Protein 1VI0 (pdb70)

Structure (mmCIF, N/CA/C/O backbone):
data_1VI0
#
_entry.id   1VI0
#
_cell.length_a   56.404
_cell.length_b   67.436
_cell.length_c   98.854
_cell.angle_alpha   90.00
_cell.angle_beta   90.00
_cell.angle_gamma   90.00
#
_symmetry.space_group_name_H-M   'P 21 21 21'
#
loop_
_entity.id
_entity.type
_entity.pdbx_description
1 polymer 'transcriptional regulator'
2 non-polymer DODECYL-COA
3 water water
#
loop_
_atom_site.group_PDB
_atom_site.id
_atom_site.type_symbol
_atom_site.label_atom_id
_atom_site.label_alt_id
_atom_site.label_comp_id
_atom_site.label_asym_id
_atom_site.label_entity_id
_atom_site.label_seq_id
_atom_site.pdbx_PDB_ins_code
_atom_site.Cartn_x
_atom_site.Cartn_y
_atom_site.Cartn_z
_atom_site.occupancy
_atom_site.B_iso_or_equiv
_atom_site.auth_seq_id
_atom_site.auth_comp_id
_atom_site.auth_asym_id
_atom_site.auth_atom_id
_atom_site.pdbx_PDB_model_num
ATOM 1 N N . PRO A 1 8 ? 14.530 15.771 6.416 1.00 49.84 6 PRO A N 1
ATOM 2 C CA . PRO A 1 8 ? 15.941 15.340 6.489 1.00 49.77 6 PRO A CA 1
ATOM 3 C C . PRO A 1 8 ? 16.458 15.480 7.905 1.00 47.29 6 PRO A C 1
ATOM 4 O O . PRO A 1 8 ? 15.884 16.288 8.638 1.00 49.53 6 PRO A O 1
ATOM 8 N N . LYS A 1 9 ? 17.444 14.687 8.314 1.00 45.68 7 LYS A N 1
ATOM 9 C CA . LYS A 1 9 ? 17.887 14.732 9.729 1.00 41.33 7 LYS A CA 1
ATOM 10 C C . LYS A 1 9 ? 18.269 16.126 10.139 1.00 37.85 7 LYS A C 1
ATOM 11 O O . LYS A 1 9 ? 17.695 16.697 11.086 1.00 36.41 7 LYS A O 1
ATOM 17 N N . TYR A 1 10 ? 19.112 16.809 9.383 1.00 35.09 8 TYR A N 1
ATOM 18 C CA . TYR A 1 10 ? 19.463 18.202 9.710 1.00 34.82 8 TYR A CA 1
ATOM 19 C C . TYR A 1 10 ? 18.221 19.082 9.671 1.00 34.36 8 TYR A C 1
ATOM 20 O O . TYR A 1 10 ? 17.847 19.609 10.738 1.00 33.49 8 TYR A O 1
ATOM 37 N N . GLN A 1 12 ? 15.022 18.228 9.778 1.00 28.89 10 GLN A N 1
ATOM 38 C CA . GLN A 1 12 ? 14.010 17.806 10.726 1.00 29.82 10 GLN A CA 1
ATOM 39 C C . GLN A 1 12 ? 14.261 18.472 12.097 1.00 29.32 10 GLN A C 1
ATOM 40 O O . GLN A 1 12 ? 13.344 18.769 12.854 1.00 28.53 10 GLN A O 1
ATOM 46 N N . ILE A 1 13 ? 15.570 18.498 12.429 1.00 27.06 11 ILE A N 1
ATOM 47 C CA . ILE A 1 13 ? 15.943 19.128 13.702 1.00 26.04 11 ILE A CA 1
ATOM 48 C C . ILE A 1 13 ? 15.722 20.638 13.646 1.00 24.54 11 ILE A C 1
ATOM 49 O O . ILE A 1 13 ? 15.168 21.208 14.590 1.00 24.92 11 ILE A O 1
ATOM 54 N N . ILE A 1 14 ? 16.164 21.253 12.551 1.00 25.29 12 ILE A N 1
ATOM 55 C CA . ILE A 1 14 ? 15.925 22.718 12.452 1.00 27.40 12 ILE A CA 1
ATOM 56 C C . ILE A 1 14 ? 14.440 23.044 12.571 1.00 26.02 12 ILE A C 1
ATOM 57 O O . ILE A 1 14 ? 14.011 23.950 13.269 1.00 25.36 12 ILE A O 1
ATOM 62 N N . ASP A 1 15 ? 13.570 22.239 11.951 1.00 29.65 13 ASP A N 1
ATOM 63 C CA . ASP A 1 15 ? 12.129 22.480 11.987 1.00 29.54 13 ASP A CA 1
ATOM 64 C C . ASP A 1 15 ? 11.545 22.253 13.344 1.00 30.13 13 ASP A C 1
ATOM 65 O O . ASP A 1 15 ? 10.682 22.996 13.854 1.00 30.20 13 ASP A O 1
ATOM 70 N N . ALA A 1 16 ? 12.054 21.220 14.059 1.00 26.49 14 ALA A N 1
ATOM 71 C CA . ALA A 1 16 ? 11.577 20.989 15.416 1.00 26.44 14 ALA A CA 1
ATOM 72 C C . ALA A 1 16 ? 12.061 22.111 16.318 1.00 21.02 14 ALA A C 1
ATOM 73 O O . ALA A 1 16 ? 11.337 22.584 17.187 1.00 23.77 14 ALA A O 1
ATOM 75 N N . ALA A 1 17 ? 13.287 22.589 16.079 1.00 23.94 15 ALA A N 1
ATOM 76 C CA . ALA A 1 17 ? 13.830 23.705 16.859 1.00 22.71 15 ALA A CA 1
ATOM 77 C C . ALA A 1 17 ? 12.935 24.942 16.727 1.00 23.00 15 ALA A C 1
ATOM 78 O O . ALA A 1 17 ? 12.634 25.569 17.735 1.00 22.40 15 ALA A O 1
ATOM 80 N N . VAL A 1 18 ? 12.478 25.223 15.499 1.00 24.24 16 VAL A N 1
ATOM 81 C CA . VAL A 1 18 ? 11.592 26.404 15.356 1.00 22.46 16 VAL A CA 1
ATOM 82 C C . VAL A 1 18 ? 10.398 26.307 16.263 1.00 22.49 16 VAL A C 1
ATOM 83 O O . VAL A 1 18 ? 9.994 27.236 16.935 1.00 24.72 16 VAL A O 1
ATOM 87 N N . GLU A 1 19 ? 9.756 25.136 16.251 1.00 24.90 17 GLU A N 1
ATOM 88 C CA . GLU A 1 19 ? 8.583 24.881 17.048 1.00 24.56 17 GLU A CA 1
ATOM 89 C C . GLU A 1 19 ? 8.806 25.005 18.532 1.00 24.83 17 GLU A C 1
ATOM 90 O O . GLU A 1 19 ? 8.101 25.722 19.244 1.00 27.42 17 GLU A O 1
ATOM 96 N N . VAL A 1 20 ? 9.836 24.298 19.034 1.00 24.98 18 VAL A N 1
ATOM 97 C CA . VAL A 1 20 ? 10.123 24.308 20.457 1.00 23.49 18 VAL A CA 1
ATOM 98 C C . VAL A 1 20 ? 10.514 25.683 20.949 1.00 22.67 18 VAL A C 1
ATOM 99 O O . VAL A 1 20 ? 9.998 26.156 21.963 1.00 25.46 18 VAL A O 1
ATOM 103 N N . ILE A 1 21 ? 11.386 26.353 20.200 1.00 25.50 19 ILE A N 1
ATOM 104 C CA . ILE A 1 21 ? 11.848 27.710 20.571 1.00 24.23 19 ILE A CA 1
ATOM 105 C C . ILE A 1 21 ? 10.679 28.693 20.527 1.00 22.88 19 ILE A C 1
ATOM 106 O O . ILE A 1 21 ? 10.516 29.540 21.425 1.00 23.71 19 ILE A O 1
ATOM 111 N N . ALA A 1 22 ? 9.751 28.537 19.587 1.00 24.34 20 ALA A N 1
ATOM 112 C CA . ALA A 1 22 ? 8.610 29.433 19.486 1.00 25.01 20 ALA A CA 1
ATOM 113 C C . ALA A 1 22 ? 7.675 29.203 20.688 1.00 25.32 20 ALA A C 1
ATOM 114 O O . ALA A 1 22 ? 7.272 30.142 21.344 1.00 28.17 20 ALA A O 1
ATOM 116 N N . GLU A 1 23 ? 7.403 27.934 20.950 1.00 27.29 21 GLU A N 1
ATOM 117 C CA . GLU A 1 23 ? 6.516 27.502 21.994 1.00 31.19 21 GLU A CA 1
ATOM 118 C C . GLU A 1 23 ? 7.063 27.692 23.386 1.00 31.16 21 GLU A C 1
ATOM 119 O O . GLU A 1 23 ? 6.311 28.138 24.267 1.00 32.74 21 GLU A O 1
ATOM 125 N N . ASN A 1 24 ? 8.359 27.481 23.601 1.00 30.76 22 ASN A N 1
ATOM 126 C CA . ASN A 1 24 ? 8.910 27.598 24.950 1.00 30.39 22 ASN A CA 1
ATOM 127 C C . ASN A 1 24 ? 9.776 28.786 25.249 1.00 29.20 22 ASN A C 1
ATOM 128 O O . ASN A 1 24 ? 9.974 29.090 26.456 1.00 29.93 22 ASN A O 1
ATOM 133 N N . GLY A 1 25 ? 10.269 29.530 24.279 1.00 27.86 23 GLY A N 1
ATOM 134 C CA . GLY A 1 25 ? 11.224 30.630 24.500 1.00 25.99 23 GLY A CA 1
ATOM 135 C C . GLY A 1 25 ? 12.627 29.954 24.370 1.00 27.01 23 GLY A C 1
ATOM 136 O O . GLY A 1 25 ? 12.746 28.786 24.752 1.00 27.12 23 G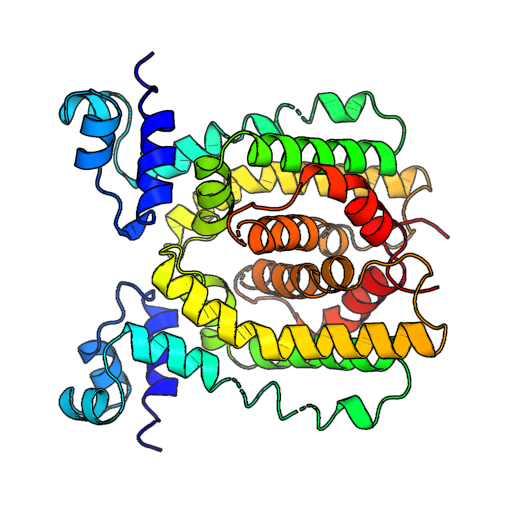LY A O 1
ATOM 137 N N . TYR A 1 26 ? 13.577 30.617 23.752 1.00 25.48 24 TYR A N 1
ATOM 138 C CA . TYR A 1 26 ? 14.887 30.084 23.501 1.00 26.89 24 TYR A CA 1
ATOM 139 C C . TYR A 1 26 ? 15.567 29.584 24.780 1.00 30.35 24 TYR A C 1
ATOM 140 O O . TYR A 1 26 ? 16.194 28.544 24.766 1.00 33.28 24 TYR A O 1
ATOM 149 N N . HIS A 1 27 ? 15.454 30.344 25.865 1.00 32.11 25 HIS A N 1
ATOM 150 C CA . HIS A 1 27 ? 16.138 29.935 27.111 1.00 32.97 25 HIS A CA 1
ATOM 151 C C . HIS A 1 27 ? 15.628 28.643 27.663 1.00 34.37 25 HIS A C 1
ATOM 152 O O . HIS A 1 27 ? 16.391 27.896 28.327 1.00 36.57 25 HIS A O 1
ATOM 159 N N . GLN A 1 28 ? 14.391 28.272 27.384 1.00 34.90 26 GLN A N 1
ATOM 160 C CA . GLN A 1 28 ? 13.800 27.020 27.843 1.00 35.62 26 GLN A CA 1
ATOM 161 C C . GLN A 1 28 ? 13.764 25.942 26.784 1.00 34.21 26 GLN A C 1
ATOM 162 O O . GLN A 1 28 ? 13.081 24.926 26.942 1.00 36.83 26 GLN A O 1
ATOM 165 N N . SER A 1 29 ? 14.459 26.097 25.678 1.00 34.37 27 SER A N 1
ATOM 166 C CA . SER A 1 29 ? 14.555 25.178 24.589 1.00 31.23 27 SER A CA 1
ATOM 167 C C . SER A 1 29 ? 15.841 24.352 24.583 1.00 35.12 27 SER A C 1
ATOM 168 O O . SER A 1 29 ? 16.677 24.424 23.662 1.00 34.83 27 SER A O 1
ATOM 171 N N . GLN A 1 30 ? 15.984 23.429 25.537 1.00 33.96 28 GLN A N 1
ATOM 172 C CA . GLN A 1 30 ? 17.171 22.600 25.580 1.00 35.65 28 GLN A CA 1
ATOM 173 C C . GLN A 1 30 ? 17.173 21.503 24.530 1.00 32.65 28 GLN A C 1
ATOM 174 O O . GLN A 1 30 ? 16.152 21.029 24.056 1.00 36.07 28 GLN A O 1
ATOM 180 N N . VAL A 1 31 ? 18.377 21.038 24.195 1.00 33.24 29 VAL A N 1
ATOM 181 C CA . VAL A 1 31 ? 18.584 19.970 23.238 1.00 33.08 29 VAL A CA 1
ATOM 182 C C . VAL A 1 31 ? 17.672 18.789 23.452 1.00 33.59 29 VAL A C 1
ATOM 183 O O . VAL A 1 31 ? 16.990 18.310 22.516 1.00 34.18 29 VAL A O 1
ATOM 187 N N . SER A 1 32 ? 17.499 18.312 24.685 1.00 33.71 30 SER A N 1
ATOM 188 C CA . SER A 1 32 ? 16.619 17.191 24.958 1.00 35.59 30 SER A CA 1
ATOM 189 C C . SER A 1 32 ? 15.194 17.452 24.482 1.00 35.07 30 SER A C 1
ATOM 190 O O . SER A 1 32 ? 14.578 16.558 23.917 1.00 35.43 30 SER A O 1
ATOM 193 N N . LYS A 1 33 ? 14.672 18.659 24.704 1.00 37.95 31 LYS A N 1
ATOM 194 C CA . LYS A 1 33 ? 13.302 18.993 24.294 1.00 38.62 31 LYS A CA 1
ATOM 195 C C . LYS A 1 33 ? 13.176 18.994 22.775 1.00 37.39 31 LYS A C 1
ATOM 196 O O . LYS A 1 33 ? 12.191 18.510 22.211 1.00 38.53 31 LYS A O 1
ATOM 202 N N . ILE A 1 34 ? 14.205 19.509 22.094 1.00 35.43 32 ILE A N 1
ATOM 203 C CA . ILE A 1 34 ? 14.226 19.549 20.626 1.00 32.39 32 ILE A CA 1
ATOM 204 C C . ILE A 1 34 ? 14.300 18.141 20.062 1.00 31.75 32 ILE A C 1
ATOM 205 O O . ILE A 1 34 ? 13.579 17.778 19.123 1.00 30.54 32 ILE A O 1
ATOM 210 N N . ALA A 1 35 ? 15.190 17.323 20.656 1.00 30.25 33 ALA A N 1
ATOM 211 C CA . ALA A 1 35 ? 15.315 15.923 20.272 1.00 31.74 33 ALA A CA 1
ATOM 212 C C . ALA A 1 35 ? 13.970 15.191 20.369 1.00 33.21 33 ALA A C 1
ATOM 213 O O . ALA A 1 35 ? 13.532 14.578 19.400 1.00 33.76 33 ALA A O 1
ATOM 215 N N . LYS A 1 36 ? 13.292 15.356 21.491 1.00 35.34 34 LYS A N 1
ATOM 216 C CA . LYS A 1 36 ? 11.966 14.764 21.697 1.00 37.81 34 LYS A CA 1
ATOM 217 C C . LYS A 1 36 ? 11.013 15.243 20.622 1.00 38.97 34 LYS A C 1
ATOM 218 O O . LYS A 1 36 ? 10.453 14.443 19.862 1.00 41.14 34 LYS A O 1
ATOM 220 N N . GLN A 1 37 ? 10.937 16.574 20.447 1.00 36.43 35 GLN A N 1
ATOM 221 C CA . GLN A 1 37 ? 10.115 17.133 19.386 1.00 36.38 35 GLN A CA 1
ATOM 222 C C . GLN A 1 37 ? 10.466 16.576 18.030 1.00 34.37 35 GLN A C 1
ATOM 223 O O . GLN A 1 37 ? 9.547 16.283 17.226 1.00 36.26 35 GLN A O 1
ATOM 229 N N . ALA A 1 38 ? 11.740 16.386 17.658 1.00 34.22 36 ALA A N 1
ATOM 230 C CA . ALA A 1 38 ? 12.052 15.870 16.347 1.00 33.12 36 ALA A CA 1
ATOM 231 C C . ALA A 1 38 ? 11.968 14.334 16.282 1.00 36.06 36 ALA A C 1
ATOM 232 O O . ALA A 1 38 ? 12.183 13.783 15.201 1.00 36.48 36 ALA A O 1
ATOM 234 N N . GLY A 1 39 ? 11.845 13.664 17.403 1.00 37.76 37 GLY A N 1
ATOM 235 C CA . GLY A 1 39 ? 11.724 12.207 17.425 1.00 40.72 37 GLY A CA 1
ATOM 236 C C . GLY A 1 39 ? 13.036 11.472 17.300 1.00 41.09 37 GLY A C 1
ATOM 237 O O . GLY A 1 39 ? 13.050 10.286 16.911 1.00 43.90 37 GLY A O 1
ATOM 238 N N . VAL A 1 40 ? 14.144 12.130 17.556 1.00 41.47 38 VAL A N 1
ATOM 239 C CA . VAL A 1 40 ? 15.492 11.568 17.461 1.00 39.42 38 VAL A CA 1
ATOM 240 C C . VAL A 1 40 ? 16.122 11.536 18.847 1.00 38.01 38 VAL A C 1
ATOM 241 O O . VAL A 1 40 ? 15.500 11.965 19.837 1.00 40.06 38 VAL A O 1
ATOM 245 N N . ALA A 1 41 ? 17.291 10.922 18.995 1.00 36.45 39 ALA A N 1
ATOM 246 C CA . ALA A 1 41 ? 17.930 10.880 20.324 1.00 35.15 39 ALA A CA 1
ATOM 247 C C . ALA A 1 41 ? 18.844 12.076 20.525 1.00 34.07 39 ALA A C 1
ATOM 248 O O . ALA A 1 41 ? 19.345 12.648 19.543 1.00 34.62 39 ALA A O 1
ATOM 250 N N . ASP A 1 42 ? 19.135 12.472 21.759 1.00 34.59 40 ASP A N 1
ATOM 251 C CA . ASP A 1 42 ? 19.997 13.624 22.002 1.00 35.51 40 ASP A CA 1
ATOM 252 C C . ASP A 1 42 ? 21.274 13.608 21.173 1.00 35.42 40 ASP A C 1
ATOM 253 O O . ASP A 1 42 ? 21.696 14.643 20.613 1.00 34.42 40 ASP A O 1
ATOM 258 N N . GLY A 1 43 ? 21.933 12.446 21.146 1.00 33.99 41 GLY A N 1
ATOM 259 C CA . GLY A 1 43 ? 23.165 12.249 20.422 1.00 33.15 41 GLY A CA 1
ATOM 260 C C . GLY A 1 43 ? 23.058 12.545 18.952 1.00 32.16 41 GLY A C 1
ATOM 261 O O . GLY A 1 43 ? 24.074 12.874 18.312 1.00 31.83 41 GLY A O 1
ATOM 262 N N . THR A 1 44 ? 21.878 12.401 18.342 1.00 31.99 42 THR A N 1
ATOM 263 C CA . THR A 1 44 ? 21.752 12.737 16.919 1.00 30.88 42 THR A CA 1
ATOM 264 C C . THR A 1 44 ? 21.712 14.257 16.707 1.00 27.86 42 THR A C 1
ATOM 265 O O . THR A 1 44 ? 22.201 14.707 15.659 1.00 31.19 42 THR A O 1
ATOM 269 N N . ILE A 1 45 ? 21.307 15.015 17.695 1.00 29.43 43 ILE A N 1
ATOM 270 C CA . ILE A 1 45 ? 21.335 16.487 17.584 1.00 28.43 43 ILE A CA 1
ATOM 271 C C . ILE A 1 45 ? 22.780 16.955 17.506 1.00 27.57 43 ILE A C 1
ATOM 272 O O . ILE A 1 45 ? 23.220 17.692 16.631 1.00 28.53 43 ILE A O 1
ATOM 277 N N . TYR A 1 46 ? 23.604 16.430 18.433 1.00 27.72 44 TYR A N 1
ATOM 278 C CA . TYR A 1 46 ? 25.006 16.748 18.508 1.00 27.53 44 TYR A CA 1
ATOM 279 C C . TYR A 1 46 ? 25.813 16.275 17.331 1.00 25.16 44 TYR A C 1
ATOM 280 O O . TYR A 1 46 ? 26.813 16.853 16.912 1.00 27.37 44 TYR A O 1
ATOM 289 N N . LEU A 1 47 ? 25.337 15.220 16.654 1.00 26.87 45 LEU A N 1
ATOM 290 C CA . LEU A 1 47 ? 26.018 14.796 15.421 1.00 30.15 45 LEU A CA 1
ATOM 291 C C . LEU A 1 47 ? 25.985 15.935 14.414 1.00 30.34 45 LEU A C 1
ATOM 292 O O . LEU A 1 47 ? 26.905 16.102 13.629 1.00 29.59 45 LEU A O 1
ATOM 297 N N . TYR A 1 48 ? 24.987 16.832 14.489 1.00 30.11 46 TYR A N 1
ATOM 298 C CA . TYR A 1 48 ? 24.925 17.931 13.519 1.00 30.16 46 TYR A CA 1
ATOM 299 C C . TYR A 1 48 ? 25.215 19.290 14.089 1.00 28.60 46 TYR A C 1
ATOM 300 O O . TYR A 1 48 ? 25.570 20.209 13.288 1.00 28.32 46 TYR A O 1
ATOM 309 N N . PHE A 1 49 ? 25.006 19.523 15.376 1.00 27.18 47 PHE A N 1
ATOM 310 C CA . PHE A 1 49 ? 25.177 20.816 16.007 1.00 25.27 47 PHE A CA 1
ATOM 311 C C . PHE A 1 49 ? 26.076 20.782 17.255 1.00 26.05 47 PHE A C 1
ATOM 312 O O . PHE A 1 49 ? 26.016 19.806 18.012 1.00 27.13 47 PHE A O 1
ATOM 320 N N . LYS A 1 50 ? 26.704 21.898 17.560 1.00 26.18 48 LYS A N 1
ATOM 321 C CA . LYS A 1 50 ? 27.571 22.044 18.712 1.00 26.15 48 LYS A CA 1
ATOM 322 C C . LYS A 1 50 ? 26.861 22.128 20.043 1.00 27.05 48 LYS A C 1
ATOM 323 O O . LYS A 1 50 ? 27.424 21.711 21.091 1.00 27.57 48 LYS A O 1
ATOM 329 N N . ASN A 1 51 ? 25.752 22.852 20.083 1.00 26.46 49 ASN A N 1
ATOM 330 C CA . ASN A 1 51 ? 24.955 23.126 21.251 1.00 25.67 49 ASN A CA 1
ATOM 331 C C . ASN A 1 51 ? 23.673 23.913 20.805 1.00 25.11 49 ASN A C 1
ATOM 332 O O . ASN A 1 51 ? 23.520 24.104 19.588 1.00 25.94 49 ASN A O 1
ATOM 337 N N . LYS A 1 52 ? 22.887 24.283 21.774 1.00 27.23 50 LYS A N 1
ATOM 338 C CA . LYS A 1 52 ? 21.616 25.025 21.564 1.00 28.19 50 LYS A CA 1
ATOM 339 C C . LYS A 1 52 ? 21.866 26.282 20.752 1.00 25.33 50 LYS A C 1
ATOM 340 O O . LYS A 1 52 ? 21.202 26.602 19.738 1.00 26.87 50 LYS A O 1
ATOM 346 N N . GLU A 1 53 ? 22.832 27.075 21.184 1.00 26.02 51 GLU A N 1
ATOM 347 C CA . GLU A 1 53 ? 23.223 28.268 20.438 1.00 27.47 51 GLU A CA 1
ATOM 348 C C . GLU A 1 53 ? 23.494 27.958 18.984 1.00 25.64 51 GLU A C 1
ATOM 349 O O . GLU A 1 53 ? 22.990 28.683 18.095 1.00 26.12 51 GLU A O 1
ATOM 355 N N . ASP A 1 54 ? 24.243 26.915 18.635 1.00 24.01 52 ASP A N 1
ATOM 356 C CA . ASP A 1 54 ? 24.518 26.511 17.275 1.00 24.63 52 ASP A CA 1
ATOM 357 C C . ASP A 1 54 ? 23.244 26.187 16.472 1.00 24.89 52 ASP A C 1
ATOM 358 O O . ASP A 1 54 ? 23.141 26.567 15.300 1.00 23.53 52 ASP A O 1
ATOM 363 N N . ILE A 1 55 ? 22.266 25.579 17.104 1.00 23.34 53 ILE A N 1
ATOM 364 C CA . ILE A 1 55 ? 20.970 25.303 16.488 1.00 22.94 53 ILE A CA 1
ATOM 365 C C . ILE A 1 55 ? 20.244 26.637 16.180 1.00 22.99 53 ILE A C 1
ATOM 366 O O . ILE A 1 55 ? 19.840 26.799 15.010 1.00 22.67 53 ILE A O 1
ATOM 371 N N . LEU A 1 56 ? 20.241 27.565 17.077 1.00 23.52 54 LEU A N 1
ATOM 372 C CA . LEU A 1 56 ? 19.564 28.873 16.828 1.00 24.76 54 LEU A CA 1
ATOM 373 C C . LEU A 1 56 ? 20.185 29.596 15.648 1.00 23.40 54 LEU A C 1
ATOM 374 O O . LEU A 1 56 ? 19.560 30.114 14.707 1.00 25.79 54 LEU A O 1
ATOM 379 N N . ILE A 1 57 ? 21.505 29.741 15.730 1.00 24.55 55 ILE A N 1
ATOM 380 C CA . ILE A 1 57 ? 22.264 30.389 14.654 1.00 24.90 55 ILE A CA 1
ATOM 381 C C . ILE A 1 57 ? 22.108 29.681 13.326 1.00 26.43 55 ILE A C 1
ATOM 382 O O . ILE A 1 57 ? 21.834 30.328 12.290 1.00 25.70 55 ILE A O 1
ATOM 387 N N . SER A 1 58 ? 22.147 28.352 13.269 1.00 24.25 56 SER A N 1
ATOM 388 C CA . SER A 1 58 ? 22.026 27.562 12.064 1.00 24.14 56 SER A CA 1
ATOM 389 C C . SER A 1 58 ? 20.600 27.621 11.481 1.00 22.46 56 SER A C 1
ATOM 390 O O . SER A 1 58 ? 20.419 27.700 10.280 1.00 24.90 56 SER A O 1
ATOM 393 N N . LEU A 1 59 ? 19.638 27.688 12.383 1.00 24.75 57 LEU A N 1
ATOM 394 C CA . LEU A 1 59 ? 18.209 27.794 11.903 1.00 24.46 57 LEU A CA 1
ATOM 395 C C . LEU A 1 59 ? 18.077 29.126 11.188 1.00 23.01 57 LEU A C 1
ATOM 396 O O . LEU A 1 59 ? 17.533 29.194 10.064 1.00 26.55 57 LEU A O 1
ATOM 401 N N . PHE A 1 60 ? 18.605 30.199 11.774 1.00 23.24 58 PHE A N 1
ATOM 402 C CA . PHE A 1 60 ? 18.594 31.494 11.130 1.00 23.25 58 PHE A CA 1
ATOM 403 C C . PHE A 1 60 ? 19.375 31.472 9.827 1.00 24.41 58 PHE A C 1
ATOM 404 O O . PHE A 1 60 ? 18.886 31.883 8.783 1.00 23.96 58 PHE A O 1
ATOM 412 N N . LYS A 1 61 ? 20.596 30.920 9.788 1.00 24.46 59 LYS A N 1
ATOM 413 C CA . LYS A 1 61 ? 21.379 30.871 8.563 1.00 25.17 59 LYS A CA 1
ATOM 414 C C . LYS A 1 61 ? 20.736 30.105 7.419 1.00 26.27 59 LYS A C 1
ATOM 415 O O . LYS A 1 61 ? 20.814 30.556 6.277 1.00 30.26 59 LYS A O 1
ATOM 421 N N . GLU A 1 62 ? 20.099 28.994 7.720 1.00 26.54 60 GLU A N 1
ATOM 422 C CA . GLU A 1 62 ? 19.408 28.134 6.788 1.00 29.93 60 GLU A CA 1
ATOM 423 C C . GLU A 1 62 ? 18.168 28.811 6.216 1.00 28.36 60 GLU A C 1
ATOM 424 O O . GLU A 1 62 ? 18.001 28.842 4.988 1.00 32.16 60 GLU A O 1
ATOM 430 N N . LYS A 1 63 ? 17.339 29.356 7.055 1.00 27.20 61 LYS A N 1
ATOM 431 C CA . LYS A 1 63 ? 16.096 30.021 6.633 1.00 27.50 61 LYS A CA 1
ATOM 432 C C . LYS A 1 63 ? 16.427 31.290 5.880 1.00 27.67 61 LYS A C 1
ATOM 433 O O . LYS A 1 63 ? 15.895 31.534 4.771 1.00 25.93 61 LYS A O 1
ATOM 447 N N . GLY A 1 65 ? 19.181 31.934 4.193 1.00 28.72 63 GLY A N 1
ATOM 448 C CA . GLY A 1 65 ? 19.774 31.514 2.931 1.00 29.51 63 GLY A CA 1
ATOM 449 C C . GLY A 1 65 ? 18.732 31.151 1.902 1.00 27.94 63 GLY A C 1
ATOM 450 O O . GLY A 1 65 ? 18.850 31.506 0.713 1.00 32.22 63 GLY A O 1
ATOM 451 N N . GLN A 1 66 ? 17.704 30.387 2.260 1.00 29.25 64 GLN A N 1
ATOM 452 C CA . GLN A 1 66 ? 16.658 30.065 1.291 1.00 31.26 64 GLN A CA 1
ATOM 453 C C . GLN A 1 66 ? 15.997 31.371 0.828 1.00 31.85 64 GLN A C 1
ATOM 454 O O . GLN A 1 66 ? 15.866 31.635 -0.364 1.00 30.75 64 GLN A O 1
ATOM 460 N N . PHE A 1 67 ? 15.653 32.199 1.824 1.00 30.04 65 PHE A N 1
ATOM 461 C CA . PHE A 1 67 ? 15.036 33.501 1.526 1.00 26.24 65 PHE A CA 1
ATOM 462 C C . PHE A 1 67 ? 15.838 34.308 0.569 1.00 25.40 65 PHE A C 1
ATOM 463 O O . PHE A 1 67 ? 15.305 34.855 -0.429 1.00 27.54 65 PHE A O 1
ATOM 471 N N . ILE A 1 68 ? 17.153 34.404 0.742 1.00 29.03 66 ILE A N 1
ATOM 472 C CA . ILE A 1 68 ? 17.996 35.181 -0.157 1.00 29.04 66 ILE A CA 1
ATOM 473 C C . ILE A 1 68 ? 18.115 34.569 -1.533 1.00 32.17 66 ILE A C 1
ATOM 474 O O . ILE A 1 68 ? 18.053 35.313 -2.517 1.00 30.36 66 ILE A O 1
ATOM 479 N N . GLU A 1 69 ? 18.138 33.238 -1.642 1.00 33.74 67 GLU A N 1
ATOM 480 C CA . GLU A 1 69 ? 18.273 32.653 -3.006 1.00 34.35 67 GLU A CA 1
ATOM 481 C C . GLU A 1 69 ? 17.006 32.921 -3.800 1.00 35.23 67 GLU A C 1
ATOM 482 O O . GLU A 1 69 ? 17.110 33.436 -4.946 1.00 35.10 67 GLU A O 1
ATOM 488 N N . ARG A 1 70 ? 15.854 32.785 -3.155 1.00 34.08 68 ARG A N 1
ATOM 489 C CA . ARG A 1 70 ? 14.592 33.137 -3.800 1.00 35.29 68 ARG A CA 1
ATOM 490 C C . ARG A 1 70 ? 14.569 34.624 -4.186 1.00 35.63 68 ARG A C 1
ATOM 491 O O . ARG A 1 70 ? 14.008 34.957 -5.221 1.00 35.27 68 ARG A O 1
ATOM 507 N N . GLU A 1 72 ? 17.054 36.747 -4.889 1.00 38.02 70 GLU A N 1
ATOM 508 C CA . GLU A 1 72 ? 17.894 37.033 -6.060 1.00 39.34 70 GLU A CA 1
ATOM 509 C C . GLU A 1 72 ? 17.200 36.543 -7.318 1.00 39.77 70 GLU A C 1
ATOM 510 O O . GLU A 1 72 ? 17.211 37.192 -8.357 1.00 40.44 70 GLU A O 1
ATOM 516 N N . GLU A 1 73 ? 16.599 35.359 -7.210 1.00 40.56 71 GLU A N 1
ATOM 517 C CA . GLU A 1 73 ? 15.857 34.779 -8.314 1.00 40.09 71 GLU A CA 1
ATOM 518 C C . GLU A 1 73 ? 14.724 35.664 -8.797 1.00 38.49 71 GLU A C 1
ATOM 519 O O . GLU A 1 73 ? 14.628 35.980 -9.989 1.00 38.61 71 GLU A O 1
ATOM 525 N N . ASP A 1 74 ? 13.871 36.146 -7.905 1.00 36.62 72 ASP A N 1
ATOM 526 C CA . ASP A 1 74 ? 12.747 36.969 -8.321 1.00 36.68 72 ASP A CA 1
ATOM 527 C C . ASP A 1 74 ? 13.043 38.391 -8.730 1.00 36.09 72 ASP A C 1
ATOM 528 O O . ASP A 1 74 ? 12.303 38.922 -9.582 1.00 34.61 72 ASP A O 1
ATOM 533 N N . ILE A 1 75 ? 14.001 39.073 -8.111 1.00 34.77 73 ILE A N 1
ATOM 534 C CA . ILE A 1 75 ? 14.216 40.487 -8.381 1.00 36.99 73 ILE A CA 1
ATOM 535 C C . ILE A 1 75 ? 14.941 40.840 -9.643 1.00 37.27 73 ILE A C 1
ATOM 536 O O . ILE A 1 75 ? 14.795 41.993 -10.124 1.00 36.60 73 ILE A O 1
ATOM 541 N N . LYS A 1 76 ? 15.603 39.893 -10.291 1.00 39.25 74 LYS A N 1
ATOM 542 C CA . LYS A 1 76 ? 16.260 40.231 -11.577 1.00 42.64 74 LYS A CA 1
ATOM 543 C C . LYS A 1 76 ? 15.198 40.506 -12.633 1.00 42.85 74 LYS A C 1
ATOM 544 O O . LYS A 1 76 ? 15.360 41.281 -13.573 1.00 44.24 74 LYS A O 1
ATOM 547 N N . GLU A 1 77 ? 13.995 39.952 -12.430 1.00 44.38 75 GLU A N 1
ATOM 548 C CA . GLU A 1 77 ? 12.897 40.205 -13.358 1.00 45.46 75 GLU A CA 1
ATOM 549 C C . GLU A 1 77 ? 12.495 41.675 -13.360 1.00 44.05 75 GLU A C 1
ATOM 550 O O . GLU A 1 77 ? 12.365 42.306 -14.411 1.00 44.73 75 GLU A O 1
ATOM 556 N N . LYS A 1 78 ? 12.407 42.258 -12.182 1.00 42.04 76 LYS A N 1
ATOM 557 C CA . LYS A 1 78 ? 12.003 43.627 -11.940 1.00 39.07 76 LYS A CA 1
ATOM 558 C C . LYS A 1 78 ? 12.915 44.664 -12.532 1.00 37.40 76 LYS A C 1
ATOM 559 O O . LYS A 1 78 ? 14.137 44.505 -12.580 1.00 38.69 76 LYS A O 1
ATOM 565 N N . ALA A 1 79 ? 12.343 45.766 -13.046 1.00 32.83 77 ALA A N 1
ATOM 566 C CA . ALA A 1 79 ? 13.164 46.805 -13.595 1.00 31.85 77 ALA A CA 1
ATOM 567 C C . ALA A 1 79 ? 13.616 47.821 -12.543 1.00 29.87 77 ALA A C 1
ATOM 568 O O . ALA A 1 79 ? 14.807 47.952 -12.250 1.00 31.52 77 ALA A O 1
ATOM 570 N N . THR A 1 80 ? 12.644 48.460 -11.886 1.00 24.54 78 THR A N 1
ATOM 571 C CA . THR A 1 80 ? 12.931 49.592 -11.044 1.00 22.83 78 THR A CA 1
ATOM 572 C C . THR A 1 80 ? 13.217 49.230 -9.593 1.00 19.73 78 THR A C 1
ATOM 573 O O . THR A 1 80 ? 12.883 48.151 -9.117 1.00 20.93 78 THR A O 1
ATOM 577 N N . ALA A 1 81 ? 13.829 50.167 -8.902 1.00 19.59 79 ALA A N 1
ATOM 578 C CA . ALA A 1 81 ? 14.116 49.971 -7.470 1.00 21.91 79 ALA A CA 1
ATOM 579 C C . ALA A 1 81 ? 12.793 49.785 -6.726 1.00 17.93 79 ALA A C 1
ATOM 580 O O . ALA A 1 81 ? 12.705 48.911 -5.868 1.00 18.97 79 ALA A O 1
ATOM 582 N N . LYS A 1 82 ? 11.757 50.572 -7.100 1.00 19.92 80 LYS A N 1
ATOM 583 C CA . LYS A 1 82 ? 10.449 50.424 -6.427 1.00 18.60 80 LYS A CA 1
ATOM 584 C C . LYS A 1 82 ? 9.873 49.043 -6.664 1.00 18.27 80 LYS A C 1
ATOM 585 O O . LYS A 1 82 ? 9.421 48.426 -5.705 1.00 18.87 80 LYS A O 1
ATOM 591 N N . GLU A 1 83 ? 9.947 48.494 -7.882 1.00 17.42 81 GLU A N 1
ATOM 592 C CA . GLU A 1 83 ? 9.490 47.134 -8.167 1.00 19.34 81 GLU A CA 1
ATOM 593 C C . GLU A 1 83 ? 10.236 46.079 -7.391 1.00 18.12 81 GLU A C 1
ATOM 594 O O . GLU A 1 83 ? 9.676 45.126 -6.786 1.00 17.45 81 GLU A O 1
ATOM 600 N N . LYS A 1 84 ? 11.573 46.219 -7.303 1.00 18.44 82 LYS A N 1
ATOM 601 C CA . LYS A 1 84 ? 12.326 45.276 -6.450 1.00 18.64 82 LYS A CA 1
ATOM 602 C C . LYS A 1 84 ? 11.933 45.354 -4.993 1.00 17.38 82 LYS A C 1
ATOM 603 O O . LYS A 1 84 ? 11.783 44.314 -4.349 1.00 19.18 82 LYS A O 1
ATOM 609 N N . LEU A 1 85 ? 11.763 46.551 -4.427 1.00 16.74 83 LEU A N 1
ATOM 610 C CA . LEU A 1 85 ? 11.389 46.673 -3.000 1.00 18.55 83 LEU A CA 1
ATOM 611 C C . LEU A 1 85 ? 10.005 46.127 -2.764 1.00 18.96 83 LEU A C 1
ATOM 612 O O . LEU A 1 85 ? 9.751 45.455 -1.769 1.00 17.83 83 LEU A O 1
ATOM 620 N N . ALA A 1 86 ? 9.124 46.342 -3.784 1.00 18.52 84 ALA A N 1
ATOM 621 C CA . ALA A 1 86 ? 7.791 45.734 -3.637 1.00 18.78 84 ALA A CA 1
ATOM 622 C C . ALA A 1 86 ? 7.854 44.229 -3.455 1.00 19.64 84 ALA A C 1
ATOM 623 O O . ALA A 1 86 ? 7.135 43.666 -2.574 1.00 21.76 84 ALA A O 1
ATOM 625 N N . LEU A 1 87 ? 8.712 43.575 -4.161 1.00 18.73 85 LEU A N 1
ATOM 626 C CA . LEU A 1 87 ? 8.925 42.134 -4.093 1.00 17.75 85 LEU A CA 1
ATOM 627 C C . LEU A 1 87 ? 9.535 41.755 -2.747 1.00 17.98 85 LEU A C 1
ATOM 628 O O . LEU A 1 87 ? 9.019 40.821 -2.084 1.00 21.21 85 LEU A O 1
ATOM 633 N N . VAL A 1 88 ? 10.572 42.484 -2.342 1.00 16.79 86 VAL A N 1
ATOM 634 C CA . VAL A 1 88 ? 11.162 42.223 -1.040 1.00 18.14 86 VAL A CA 1
ATOM 635 C C . VAL A 1 88 ? 10.120 42.322 0.059 1.00 16.84 86 VAL 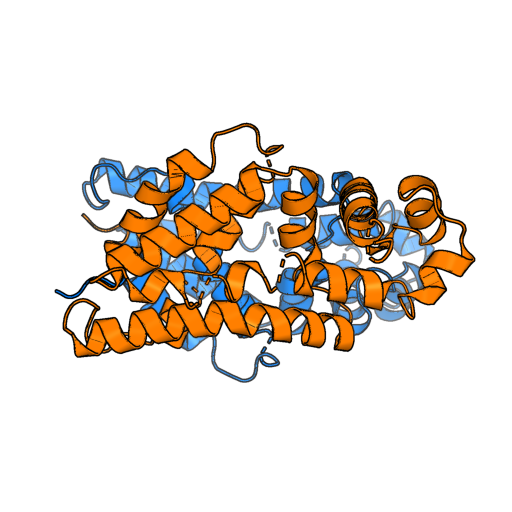A C 1
ATOM 636 O O . VAL A 1 88 ? 10.069 41.387 0.869 1.00 18.19 86 VAL A O 1
ATOM 640 N N . ILE A 1 89 ? 9.345 43.386 0.123 1.00 17.93 87 ILE A N 1
ATOM 641 C CA . ILE A 1 89 ? 8.355 43.528 1.196 1.00 17.80 87 ILE A CA 1
ATOM 642 C C . ILE A 1 89 ? 7.339 42.384 1.190 1.00 18.42 87 ILE A C 1
ATOM 643 O O . ILE A 1 89 ? 7.017 41.765 2.195 1.00 18.55 87 ILE A O 1
ATOM 648 N N . SER A 1 90 ? 6.761 42.170 -0.008 1.00 17.24 88 SER A N 1
ATOM 649 C CA . SER A 1 90 ? 5.715 41.125 -0.069 1.00 20.09 88 SER A CA 1
ATOM 650 C C . SER A 1 90 ? 6.278 39.747 0.218 1.00 19.94 88 SER A C 1
ATOM 651 O O . SER A 1 90 ? 5.641 38.982 0.967 1.00 19.77 88 SER A O 1
ATOM 654 N N . LYS A 1 91 ? 7.523 39.450 -0.201 1.00 17.71 89 LYS A N 1
ATOM 655 C CA . LYS A 1 91 ? 8.113 38.162 0.064 1.00 19.26 89 LYS A CA 1
ATOM 656 C C . LYS A 1 91 ? 8.479 38.008 1.553 1.00 17.33 89 LYS A C 1
ATOM 657 O O . LYS A 1 91 ? 8.221 36.918 2.096 1.00 18.40 89 LYS A O 1
ATOM 663 N N . HIS A 1 92 ? 8.943 39.073 2.144 1.00 16.73 90 HIS A N 1
ATOM 664 C CA . HIS A 1 92 ? 9.281 39.043 3.600 1.00 17.50 90 HIS A CA 1
ATOM 665 C C . HIS A 1 92 ? 8.004 38.751 4.404 1.00 15.85 90 HIS A C 1
ATOM 666 O O . HIS A 1 92 ? 7.914 37.839 5.231 1.00 16.57 90 HIS A O 1
ATOM 673 N N . PHE A 1 93 ? 6.948 39.525 4.144 1.00 18.27 91 PHE A N 1
ATOM 674 C CA . PHE A 1 93 ? 5.668 39.387 4.860 1.00 18.73 91 PHE A CA 1
ATOM 675 C C . PHE A 1 93 ? 5.067 38.000 4.636 1.00 16.57 91 PHE A C 1
ATOM 676 O O . PHE A 1 93 ? 4.689 37.362 5.629 1.00 18.22 91 PHE A O 1
ATOM 684 N N . SER A 1 94 ? 5.097 37.515 3.393 1.00 18.11 92 SER A N 1
ATOM 685 C CA . SER A 1 94 ? 4.541 36.228 3.046 1.00 18.79 92 SER A CA 1
ATOM 686 C C . SER A 1 94 ? 5.209 35.058 3.757 1.00 19.13 92 SER A C 1
ATOM 687 O O . SER A 1 94 ? 4.555 34.104 4.214 1.00 21.52 92 SER A O 1
ATOM 690 N N . LEU A 1 95 ? 6.507 35.020 3.786 1.00 20.11 93 LEU A N 1
ATOM 691 C CA . LEU A 1 95 ? 7.278 33.983 4.489 1.00 21.99 93 LEU A CA 1
ATOM 692 C C . LEU A 1 95 ? 6.846 33.876 5.942 1.00 21.45 93 LEU A C 1
ATOM 693 O O . LEU A 1 95 ? 6.407 32.788 6.374 1.00 21.11 93 LEU A O 1
ATOM 698 N N . LEU A 1 96 ? 6.822 34.999 6.650 1.00 17.61 94 LEU A N 1
ATOM 699 C CA . LEU A 1 96 ? 6.474 35.040 8.049 1.00 19.90 94 LEU A CA 1
ATOM 700 C C . LEU A 1 96 ? 4.997 34.793 8.279 1.00 20.77 94 LEU A C 1
ATOM 701 O O . LEU A 1 96 ? 4.621 34.073 9.221 1.00 23.61 94 LEU A O 1
ATOM 706 N N . ALA A 1 97 ? 4.117 35.296 7.387 1.00 20.55 95 ALA A N 1
ATOM 707 C CA . ALA A 1 97 ? 2.672 35.010 7.565 1.00 22.42 95 ALA A CA 1
ATOM 708 C C . ALA A 1 97 ? 2.397 33.538 7.335 1.00 21.45 95 ALA A C 1
ATOM 709 O O . ALA A 1 97 ? 1.350 32.991 7.781 1.00 23.70 95 ALA A O 1
ATOM 711 N N . GLY A 1 98 ? 3.237 32.862 6.592 1.00 20.83 96 GLY A N 1
ATOM 712 C CA . GLY A 1 98 ? 3.183 31.490 6.219 1.00 24.36 96 GLY A CA 1
ATOM 713 C C . GLY A 1 98 ? 3.674 30.532 7.294 1.00 27.10 96 GLY A C 1
ATOM 714 O O . GLY A 1 98 ? 3.519 29.305 7.139 1.00 28.43 96 GLY A O 1
ATOM 715 N N . ASP A 1 99 ? 4.248 31.082 8.360 1.00 24.52 97 ASP A N 1
ATOM 716 C CA . ASP A 1 99 ? 4.802 30.208 9.428 1.00 25.39 97 ASP A CA 1
ATOM 717 C C . ASP A 1 99 ? 4.794 30.933 10.738 1.00 24.47 97 ASP A C 1
ATOM 718 O O . ASP A 1 99 ? 5.710 31.680 11.097 1.00 24.47 97 ASP A O 1
ATOM 723 N N . HIS A 1 100 ? 3.721 30.753 11.527 1.00 23.47 98 HIS A N 1
ATOM 724 C CA . HIS A 1 100 ? 3.490 31.391 12.810 1.00 24.80 98 HIS A CA 1
ATOM 725 C C . HIS A 1 100 ? 4.714 31.273 13.746 1.00 23.62 98 HIS A C 1
ATOM 726 O O . HIS A 1 100 ? 5.156 32.266 14.318 1.00 23.68 98 HIS A O 1
ATOM 733 N N . ASN A 1 101 ? 5.213 30.033 13.852 1.00 24.09 99 ASN A N 1
ATOM 734 C CA . ASN A 1 101 ? 6.341 29.807 14.809 1.00 20.77 99 ASN A CA 1
ATOM 735 C C . ASN A 1 101 ? 7.601 30.466 14.316 1.00 20.95 99 ASN A C 1
ATOM 736 O O . ASN A 1 101 ? 8.308 31.119 15.098 1.00 21.19 99 ASN A O 1
ATOM 741 N N . LEU A 1 102 ? 7.871 30.385 13.008 1.00 22.44 100 LEU A N 1
ATOM 742 C CA . LEU A 1 102 ? 9.046 31.101 12.531 1.00 22.07 100 LEU A CA 1
ATOM 743 C C . LEU A 1 102 ? 8.950 32.586 12.851 1.00 23.48 100 LEU A C 1
ATOM 744 O O . LEU A 1 102 ? 9.990 33.179 13.187 1.00 20.95 100 LEU A O 1
ATOM 749 N N . ALA A 1 103 ? 7.799 33.239 12.665 1.00 22.14 101 ALA A N 1
ATOM 750 C CA . ALA A 1 103 ? 7.652 34.654 12.985 1.00 19.23 101 ALA A CA 1
ATOM 751 C C . ALA A 1 103 ? 7.925 34.965 14.443 1.00 20.40 101 ALA A C 1
ATOM 752 O O . ALA A 1 103 ? 8.518 36.000 14.764 1.00 20.30 101 ALA A O 1
ATOM 754 N N . ILE A 1 104 ? 7.553 34.077 15.368 1.00 20.24 102 ILE A N 1
ATOM 755 C CA . ILE A 1 104 ? 7.816 34.275 16.805 1.00 18.80 102 ILE A CA 1
ATOM 756 C C . ILE A 1 104 ? 9.346 34.160 17.003 1.00 18.46 102 ILE A C 1
ATOM 757 O O . ILE A 1 104 ? 9.966 34.977 17.670 1.00 19.00 102 ILE A O 1
ATOM 762 N N . VAL A 1 105 ? 9.929 33.222 16.273 1.00 18.84 103 VAL A N 1
ATOM 763 C CA . VAL A 1 105 ? 11.397 33.044 16.348 1.00 18.39 103 VAL A CA 1
ATOM 764 C C . VAL A 1 105 ? 12.116 34.281 15.842 1.00 18.78 103 VAL A C 1
ATOM 765 O O . VAL A 1 105 ? 12.918 34.870 16.581 1.00 19.65 103 VAL A O 1
ATOM 769 N N . THR A 1 106 ? 11.759 34.818 14.658 1.00 17.88 104 THR A N 1
ATOM 770 C CA . THR A 1 106 ? 12.417 35.944 14.060 1.00 18.03 104 THR A CA 1
ATOM 771 C C . THR A 1 106 ? 12.179 37.238 14.814 1.00 19.21 104 THR A C 1
ATOM 772 O O . THR A 1 106 ? 13.116 38.027 14.932 1.00 19.85 104 THR A O 1
ATOM 776 N N . GLN A 1 107 ? 10.959 37.494 15.328 1.00 18.70 105 GLN A N 1
ATOM 777 C CA . GLN A 1 107 ? 10.645 38.733 15.970 1.00 22.37 105 GLN A CA 1
ATOM 778 C C . GLN A 1 107 ? 10.946 38.806 17.457 1.00 20.81 105 GLN A C 1
ATOM 779 O O . GLN A 1 107 ? 11.119 39.912 18.008 1.00 23.26 105 GLN A O 1
ATOM 785 N N . LEU A 1 108 ? 11.024 37.626 18.073 1.00 21.62 106 LEU A N 1
ATOM 786 C CA . LEU A 1 108 ? 11.265 37.554 19.495 1.00 23.77 106 LEU A CA 1
ATOM 787 C C . LEU A 1 108 ? 12.478 36.715 19.857 1.00 25.55 106 LEU A C 1
ATOM 788 O O . LEU A 1 108 ? 13.438 37.286 20.426 1.00 29.83 106 LEU A O 1
ATOM 793 N N . GLU A 1 109 ? 12.485 35.435 19.514 1.00 24.47 107 GLU A N 1
ATOM 794 C CA . GLU A 1 109 ? 13.545 34.534 19.990 1.00 26.16 107 GLU A CA 1
ATOM 795 C C . GLU A 1 109 ? 14.930 34.739 19.478 1.00 25.79 107 GLU A C 1
ATOM 796 O O . GLU A 1 109 ? 15.921 34.437 20.172 1.00 26.92 107 GLU A O 1
ATOM 802 N N . LEU A 1 110 ? 15.158 35.204 18.268 1.00 23.16 108 LEU A N 1
ATOM 803 C CA . LEU A 1 110 ? 16.471 35.481 17.745 1.00 27.90 108 LEU A CA 1
ATOM 804 C C . LEU A 1 110 ? 17.037 36.779 18.280 1.00 28.22 108 LEU A C 1
ATOM 805 O O . LEU A 1 110 ? 18.229 37.062 18.024 1.00 32.63 108 LEU A O 1
ATOM 810 N N . ARG A 1 111 ? 16.309 37.587 19.023 1.00 29.01 109 ARG A N 1
ATOM 811 C CA . ARG A 1 111 ? 16.716 38.897 19.492 1.00 30.98 109 ARG A CA 1
ATOM 812 C C . ARG A 1 111 ? 17.465 38.818 20.834 1.00 31.34 109 ARG A C 1
ATOM 813 O O . ARG A 1 111 ? 17.039 39.440 21.819 1.00 32.81 109 ARG A O 1
ATOM 821 N N . GLN A 1 112 ? 18.461 37.954 20.852 1.00 30.70 110 GLN A N 1
ATOM 822 C CA . GLN A 1 112 ? 19.249 37.702 22.066 1.00 33.23 110 GLN A CA 1
ATOM 823 C C . GLN A 1 112 ? 20.075 38.958 22.344 1.00 35.12 110 GLN A C 1
ATOM 824 O O . GLN A 1 112 ? 20.531 39.596 21.389 1.00 33.06 110 GLN A O 1
ATOM 830 N N . SER A 1 113 ? 20.169 39.345 23.619 1.00 34.91 111 SER A N 1
ATOM 831 C CA . SER A 1 113 ? 20.881 40.552 23.985 1.00 37.21 111 SER A CA 1
ATOM 832 C C . SER A 1 113 ? 22.307 40.245 24.399 1.00 39.74 111 SER A C 1
ATOM 833 O O . SER A 1 113 ? 23.172 41.127 24.436 1.00 40.73 111 SER A O 1
ATOM 836 N N . ASN A 1 114 ? 22.568 38.960 24.690 1.00 39.29 112 ASN A N 1
ATOM 837 C CA . ASN A 1 114 ? 24.017 38.688 24.947 1.00 43.40 112 ASN A CA 1
ATOM 838 C C . ASN A 1 114 ? 24.718 39.187 23.670 1.00 45.07 112 ASN A C 1
ATOM 839 O O . ASN A 1 114 ? 24.184 38.928 22.579 1.00 46.99 112 ASN A O 1
ATOM 844 N N . LEU A 1 115 ? 25.829 39.893 23.779 1.00 45.99 113 LEU A N 1
ATOM 845 C CA . LEU A 1 115 ? 26.464 40.414 22.557 1.00 45.62 113 LEU A CA 1
ATOM 846 C C . LEU A 1 115 ? 27.270 39.437 21.788 1.00 45.15 113 LEU A C 1
ATOM 847 O O . LEU A 1 115 ? 27.207 39.427 20.521 1.00 48.45 113 LEU A O 1
ATOM 852 N N . GLU A 1 116 ? 28.021 38.504 22.382 1.00 45.34 114 GLU A N 1
ATOM 853 C CA . GLU A 1 116 ? 28.756 37.576 21.488 1.00 44.55 114 GLU A CA 1
ATOM 854 C C . GLU A 1 116 ? 27.777 36.903 20.543 1.00 44.08 114 GLU A C 1
ATOM 855 O O . GLU A 1 116 ? 27.940 36.935 19.323 1.00 45.82 114 GLU A O 1
ATOM 861 N N . LEU A 1 117 ? 26.698 36.335 21.091 1.00 41.63 115 LEU A N 1
ATOM 862 C CA . LEU A 1 117 ? 25.717 35.625 20.291 1.00 38.84 115 LEU A CA 1
ATOM 863 C C . LEU A 1 117 ? 24.991 36.525 19.293 1.00 36.74 115 LEU A C 1
ATOM 864 O O . LEU A 1 117 ? 24.811 36.157 18.126 1.00 37.29 115 LEU A O 1
ATOM 869 N N . ARG A 1 118 ? 24.615 37.718 19.729 1.00 36.02 116 ARG A N 1
ATOM 870 C CA . ARG A 1 118 ? 23.872 38.624 18.846 1.00 32.43 116 ARG A CA 1
ATOM 871 C C . ARG A 1 118 ? 24.659 39.041 17.615 1.00 34.04 116 ARG A C 1
ATOM 872 O O . ARG A 1 118 ? 24.090 39.268 16.514 1.00 30.63 116 ARG A O 1
ATOM 880 N N . GLN A 1 119 ? 25.971 39.181 17.772 1.00 34.44 117 GLN A N 1
ATOM 881 C CA . GLN A 1 119 ? 26.827 39.501 16.610 1.00 33.44 117 GLN A CA 1
ATOM 882 C C . GLN A 1 119 ? 26.803 38.379 15.581 1.00 32.12 117 GLN A C 1
ATOM 883 O O . GLN A 1 119 ? 26.848 38.594 14.371 1.00 33.76 117 GLN A O 1
ATOM 889 N N . LYS A 1 120 ? 26.786 37.140 16.088 1.00 31.62 118 LYS A N 1
ATOM 890 C CA . LYS A 1 120 ? 26.778 35.970 15.218 1.00 31.92 118 LYS A CA 1
ATOM 891 C C . LYS A 1 120 ? 25.493 35.956 14.394 1.00 30.47 118 LYS A C 1
ATOM 892 O O . LYS A 1 120 ? 25.534 35.862 13.186 1.00 31.38 118 LYS A O 1
ATOM 898 N N . ILE A 1 121 ? 24.375 36.218 15.090 1.00 31.09 119 ILE A N 1
ATOM 899 C CA . ILE A 1 121 ? 23.078 36.272 14.407 1.00 30.45 119 ILE A CA 1
ATOM 900 C C . ILE A 1 121 ? 23.062 37.375 13.390 1.00 28.78 119 ILE A C 1
ATOM 901 O O . ILE A 1 121 ? 22.769 37.202 12.195 1.00 28.85 119 ILE A O 1
ATOM 906 N N . ASN A 1 122 ? 23.532 38.576 13.803 1.00 28.20 120 ASN A N 1
ATOM 907 C CA . ASN A 1 122 ? 23.494 39.728 12.942 1.00 26.20 120 ASN A CA 1
ATOM 908 C C . ASN A 1 122 ? 24.324 39.632 11.689 1.00 27.93 120 ASN A C 1
ATOM 909 O O . ASN A 1 122 ? 24.000 40.235 10.666 1.00 23.30 120 ASN A O 1
ATOM 914 N N . GLU A 1 123 ? 25.411 38.850 11.714 1.00 27.06 121 GLU A N 1
ATOM 915 C CA . GLU A 1 123 ? 26.234 38.635 10.530 1.00 25.84 121 GLU A CA 1
ATOM 916 C C . GLU A 1 123 ? 25.430 37.923 9.443 1.00 25.02 121 GLU A C 1
ATOM 917 O O . GLU A 1 123 ? 25.580 38.217 8.262 1.00 22.42 121 GLU A O 1
ATOM 923 N N . ILE A 1 124 ? 24.422 37.122 9.817 1.00 23.39 122 ILE A N 1
ATOM 924 C CA . ILE A 1 124 ? 23.552 36.443 8.854 1.00 23.93 122 ILE A CA 1
ATOM 925 C C . ILE A 1 124 ? 22.590 37.443 8.189 1.00 23.40 122 ILE A C 1
ATOM 926 O O . ILE A 1 124 ? 22.182 37.278 7.035 1.00 24.03 122 ILE A O 1
ATOM 931 N N . LEU A 1 125 ? 22.289 38.523 8.870 1.00 20.14 123 LEU A N 1
ATOM 932 C CA . LEU A 1 125 ? 21.400 39.564 8.297 1.00 21.09 123 LEU A CA 1
ATOM 933 C C . LEU A 1 125 ? 22.034 40.307 7.154 1.00 22.66 123 LEU A C 1
ATOM 934 O O . LEU A 1 125 ? 21.408 40.839 6.213 1.00 20.02 123 LEU A O 1
ATOM 939 N N . LYS A 1 126 ? 23.394 40.405 7.222 1.00 21.69 124 LYS A N 1
ATOM 940 C CA . LYS A 1 126 ? 24.154 41.107 6.212 1.00 23.45 124 LYS A CA 1
ATOM 941 C C . LYS A 1 126 ? 23.795 40.764 4.782 1.00 22.28 124 LYS A C 1
ATOM 942 O O . LYS A 1 126 ? 23.717 41.730 4.006 1.00 22.30 124 LYS A O 1
ATOM 948 N N . GLY A 1 127 ? 23.529 39.519 4.442 1.00 24.02 125 GLY A N 1
ATOM 949 C CA . GLY A 1 127 ? 23.163 39.122 3.071 1.00 23.16 125 GLY A CA 1
ATOM 950 C C . GLY A 1 127 ? 21.910 39.864 2.612 1.00 21.37 125 GLY A C 1
ATOM 951 O O . GLY A 1 127 ? 21.813 40.329 1.489 1.00 23.54 125 GLY A O 1
ATOM 952 N N . TYR A 1 128 ? 20.916 39.915 3.492 1.00 18.32 126 TYR A N 1
ATOM 953 C CA . TYR A 1 128 ? 19.671 40.649 3.127 1.00 19.22 126 TYR A CA 1
ATOM 954 C C . TYR A 1 128 ? 19.940 42.130 3.021 1.00 18.21 126 TYR A C 1
ATOM 955 O O . TYR A 1 128 ? 19.423 42.767 2.071 1.00 18.77 126 TYR A O 1
ATOM 964 N N . LEU A 1 129 ? 20.590 42.745 3.983 1.00 16.17 127 LEU A N 1
ATOM 965 C CA . LEU A 1 129 ? 20.888 44.177 3.909 1.00 18.22 127 LEU A CA 1
ATOM 966 C C . LEU A 1 129 ? 21.640 44.504 2.625 1.00 17.50 127 LEU A C 1
ATOM 967 O O . LEU A 1 129 ? 21.468 45.565 2.034 1.00 18.87 127 LEU A O 1
ATOM 972 N N . ASN A 1 130 ? 22.554 43.604 2.225 1.00 19.05 128 ASN A N 1
ATOM 973 C CA . ASN A 1 130 ? 23.309 43.771 0.982 1.00 18.71 128 ASN A CA 1
ATOM 974 C C . ASN A 1 130 ? 22.325 43.885 -0.220 1.00 15.84 128 ASN A C 1
ATOM 975 O O . ASN A 1 130 ? 22.594 44.671 -1.087 1.00 15.43 128 ASN A O 1
ATOM 980 N N . ILE A 1 131 ? 21.267 43.074 -0.203 1.00 15.64 129 ILE A N 1
ATOM 981 C CA . ILE A 1 131 ? 20.256 43.141 -1.291 1.00 16.65 129 ILE A CA 1
ATOM 982 C C . ILE A 1 131 ? 19.612 44.500 -1.316 1.00 13.69 129 ILE A C 1
ATOM 983 O O . ILE A 1 131 ? 19.528 45.136 -2.423 1.00 15.05 129 ILE A O 1
ATOM 988 N N . LEU A 1 132 ? 19.234 45.077 -0.174 1.00 14.12 130 LEU A N 1
ATOM 989 C CA . LEU A 1 132 ? 18.687 46.411 -0.057 1.00 16.12 130 LEU A CA 1
ATOM 990 C C . LEU A 1 132 ? 19.618 47.490 -0.520 1.00 14.49 130 LEU A C 1
ATOM 991 O O . LEU A 1 132 ? 19.315 48.335 -1.387 1.00 14.88 130 LEU A O 1
ATOM 996 N N . ASP A 1 133 ? 20.965 47.277 -0.225 1.00 12.86 131 ASP A N 1
ATOM 997 C CA . ASP A 1 133 ? 21.934 48.283 -0.643 1.00 16.91 131 ASP A CA 1
ATOM 998 C C . ASP A 1 133 ? 22.079 48.292 -2.186 1.00 14.79 131 ASP A C 1
ATOM 999 O O . ASP A 1 133 ? 22.147 49.414 -2.746 1.00 16.68 131 ASP A O 1
ATOM 1004 N N . GLY A 1 134 ? 22.098 47.162 -2.794 1.00 15.18 132 GLY A N 1
ATOM 1005 C CA . GLY A 1 134 ? 22.217 47.007 -4.276 1.00 15.48 132 GLY A CA 1
ATOM 1006 C C . GLY A 1 134 ? 20.961 47.603 -4.928 1.00 17.52 132 GLY A C 1
ATOM 1007 O O . GLY A 1 134 ? 20.993 48.233 -5.980 1.00 18.63 132 GLY A O 1
ATOM 1008 N N . ILE A 1 135 ? 19.773 47.314 -4.402 1.00 16.07 133 ILE A N 1
ATOM 1009 C CA . ILE A 1 135 ? 18.563 47.965 -4.991 1.00 16.29 133 ILE A CA 1
ATOM 1010 C C . ILE A 1 135 ? 18.707 49.463 -5.001 1.00 15.69 133 ILE A C 1
ATOM 1011 O O . ILE A 1 135 ? 18.470 50.185 -5.967 1.00 18.65 133 ILE A O 1
ATOM 1016 N N . LEU A 1 136 ? 19.175 50.081 -3.905 1.00 15.06 134 LEU A N 1
ATOM 1017 C CA . LEU A 1 136 ? 19.346 51.503 -3.740 1.00 15.55 134 LEU A CA 1
ATOM 1018 C C . LEU A 1 136 ? 20.423 52.046 -4.718 1.00 16.22 134 LEU A C 1
ATOM 1019 O O . LEU A 1 136 ? 20.227 53.057 -5.336 1.00 15.03 134 LEU A O 1
ATOM 1024 N N . THR A 1 137 ? 21.577 51.363 -4.747 1.00 17.08 135 THR A N 1
ATOM 1025 C CA . THR A 1 137 ? 22.685 51.886 -5.607 1.00 16.46 135 THR A CA 1
ATOM 1026 C C . THR A 1 137 ? 22.368 51.746 -7.094 1.00 13.91 135 THR A C 1
ATOM 1027 O O . THR A 1 137 ? 22.746 52.614 -7.871 1.00 16.58 135 THR A O 1
ATOM 1031 N N . GLU A 1 138 ? 21.631 50.707 -7.425 1.00 16.76 136 GLU A N 1
ATOM 1032 C CA . GLU A 1 138 ? 21.180 50.584 -8.845 1.00 19.57 136 GLU A CA 1
ATOM 1033 C C . GLU A 1 138 ? 20.244 51.759 -9.119 1.00 20.18 136 GLU A C 1
ATOM 1034 O O . GLU A 1 138 ? 20.258 52.403 -10.147 1.00 18.33 136 GLU A O 1
ATOM 1040 N N . GLY A 1 139 ? 19.325 51.991 -8.151 1.00 17.79 137 GLY A N 1
ATOM 1041 C CA . GLY A 1 139 ? 18.379 53.099 -8.277 1.00 18.69 137 GLY A CA 1
ATOM 1042 C C . GLY A 1 139 ? 19.071 54.443 -8.390 1.00 20.66 137 GLY A C 1
ATOM 1043 O O . GLY A 1 139 ? 18.590 55.370 -9.039 1.00 21.69 137 GLY A O 1
ATOM 1044 N N . ILE A 1 140 ? 20.129 54.637 -7.583 1.00 15.64 138 ILE A N 1
ATOM 1045 C CA . ILE A 1 140 ? 20.914 55.846 -7.629 1.00 19.80 138 ILE A CA 1
ATOM 1046 C C . ILE A 1 140 ? 21.537 56.038 -9.019 1.00 17.60 138 ILE A C 1
ATOM 1047 O O . ILE A 1 140 ? 21.316 57.069 -9.636 1.00 18.54 138 ILE A O 1
ATOM 1052 N N . GLN A 1 141 ? 22.155 55.039 -9.593 1.00 18.28 139 GLN A N 1
ATOM 1053 C CA . GLN A 1 141 ? 22.751 55.119 -10.934 1.00 19.51 139 GLN A CA 1
ATOM 1054 C C . GLN A 1 141 ? 21.732 55.397 -12.038 1.00 22.02 139 GLN A C 1
ATOM 1055 O O . GLN A 1 141 ? 22.069 56.087 -13.017 1.00 21.11 139 GLN A O 1
ATOM 1061 N N . SER A 1 142 ? 20.514 54.882 -11.902 1.00 20.59 140 SER A N 1
ATOM 1062 C CA . SER A 1 142 ? 19.451 55.099 -12.858 1.00 21.49 140 SER A CA 1
ATOM 1063 C C . SER A 1 142 ? 18.677 56.381 -12.625 1.00 23.90 140 SER A C 1
ATOM 1064 O O . SER A 1 142 ? 17.762 56.622 -13.454 1.00 27.31 140 SER A O 1
ATOM 1067 N N . GLY A 1 143 ? 18.933 57.156 -11.598 1.00 22.59 141 GLY A N 1
ATOM 1068 C CA . GLY A 1 143 ? 18.241 58.438 -11.360 1.00 22.68 141 GLY A CA 1
ATOM 1069 C C . GLY A 1 143 ? 16.867 58.209 -10.756 1.00 21.80 141 GLY A C 1
ATOM 1070 O O . GLY A 1 143 ? 16.072 59.178 -10.607 1.00 24.49 141 GLY A O 1
ATOM 1071 N N . GLU A 1 144 ? 16.572 57.019 -10.254 1.00 21.34 142 GLU A N 1
ATOM 1072 C CA . GLU A 1 144 ? 15.243 56.780 -9.614 1.00 21.52 142 GLU A CA 1
ATOM 1073 C C . GLU A 1 144 ? 15.253 57.142 -8.144 1.00 23.59 142 GLU A C 1
ATOM 1074 O O . GLU A 1 144 ? 14.157 57.292 -7.519 1.00 24.12 142 GLU A O 1
ATOM 1084 N N . ILE A 1 145 ? 16.394 57.276 -7.508 1.00 21.66 143 ILE A N 1
ATOM 1085 C CA . ILE A 1 145 ? 16.472 57.491 -6.049 1.00 21.64 143 ILE A CA 1
ATOM 1086 C C . ILE A 1 145 ? 16.836 58.924 -5.738 1.00 23.88 143 ILE A C 1
ATOM 1087 O O . ILE A 1 145 ? 17.635 59.539 -6.433 1.00 22.32 143 ILE A O 1
ATOM 1092 N N . LYS A 1 146 ? 16.232 59.474 -4.692 1.00 23.49 144 LYS A N 1
ATOM 1093 C CA . LYS A 1 146 ? 16.397 60.864 -4.299 1.00 26.26 144 LYS A CA 1
ATOM 1094 C C . LYS A 1 146 ? 17.864 61.252 -4.155 1.00 26.14 144 LYS A C 1
ATOM 1095 O O . LYS A 1 146 ? 18.609 60.581 -3.432 1.00 24.16 144 LYS A O 1
ATOM 1101 N N . GLU A 1 147 ? 18.244 62.380 -4.739 1.00 28.12 145 GLU A N 1
ATOM 1102 C CA . GLU A 1 147 ? 19.624 62.846 -4.574 1.00 25.80 145 GLU A CA 1
ATOM 1103 C C . GLU A 1 147 ? 19.908 63.133 -3.124 1.00 23.07 145 GLU A C 1
ATOM 1104 O O . GLU A 1 147 ? 19.068 63.618 -2.342 1.00 24.34 145 GLU A O 1
ATOM 1110 N N . GLY A 1 148 ? 21.112 62.796 -2.667 1.00 22.12 146 GLY A N 1
ATOM 1111 C CA . GLY A 1 148 ? 21.493 63.080 -1.285 1.00 23.62 146 GLY A CA 1
ATOM 1112 C C . GLY A 1 148 ? 21.119 62.001 -0.286 1.00 24.96 146 GLY A C 1
ATOM 1113 O O . GLY A 1 148 ? 21.489 62.099 0.906 1.00 27.74 146 GLY A O 1
ATOM 1114 N N . LEU A 1 149 ? 20.399 60.979 -0.746 1.00 24.17 147 LEU A N 1
ATOM 1115 C CA . LEU A 1 149 ? 20.017 59.870 0.134 1.00 24.02 147 LEU A CA 1
ATOM 1116 C C . LEU A 1 149 ? 21.258 59.048 0.519 1.00 24.14 147 LEU A C 1
ATOM 1117 O O . LEU A 1 149 ? 22.177 58.840 -0.302 1.00 25.06 147 LEU A O 1
ATOM 1122 N N . ASP A 1 150 ? 21.393 58.756 1.799 1.00 22.74 148 ASP A N 1
ATOM 1123 C CA . ASP A 1 150 ? 22.467 57.950 2.350 1.00 20.57 148 ASP A CA 1
ATOM 1124 C C . ASP A 1 150 ? 22.062 56.484 2.323 1.00 21.72 148 ASP A C 1
ATOM 1125 O O . ASP A 1 150 ? 21.062 56.087 2.981 1.00 17.56 148 ASP A O 1
ATOM 1130 N N . VAL A 1 151 ? 22.771 55.641 1.619 1.00 20.42 149 VAL A N 1
ATOM 1131 C CA . VAL A 1 151 ? 22.464 54.240 1.475 1.00 18.44 149 VAL A CA 1
ATOM 1132 C C . VAL A 1 151 ? 22.329 53.514 2.797 1.00 18.03 149 VAL A C 1
ATOM 1133 O O . VAL A 1 151 ? 21.374 52.746 2.971 1.00 18.21 149 VAL A O 1
ATOM 1137 N N . ARG A 1 152 ? 23.339 53.494 3.659 1.00 18.03 150 ARG A N 1
ATOM 1138 C CA . ARG A 1 152 ? 23.191 52.822 4.966 1.00 19.01 150 ARG A CA 1
ATOM 1139 C C . ARG A 1 152 ? 21.942 53.305 5.701 1.00 17.45 150 ARG A C 1
ATOM 1140 O O . ARG A 1 152 ? 21.180 52.452 6.197 1.00 19.81 150 ARG A O 1
ATOM 1148 N N . LEU A 1 153 ? 21.690 54.589 5.807 1.00 17.53 151 LEU A N 1
ATOM 1149 C CA . LEU A 1 153 ? 20.494 55.063 6.530 1.00 17.37 151 LEU A CA 1
ATOM 1150 C C . LEU A 1 153 ? 19.217 54.610 5.819 1.00 17.11 151 LEU A C 1
ATOM 1151 O O . LEU A 1 153 ? 18.272 54.206 6.542 1.00 17.42 151 LEU A O 1
ATOM 1156 N N . ALA A 1 154 ? 19.165 54.725 4.469 1.00 16.62 152 ALA A N 1
ATOM 1157 C CA . ALA A 1 154 ? 17.958 54.273 3.758 1.00 16.96 152 ALA A CA 1
ATOM 1158 C C . ALA A 1 154 ? 17.735 52.762 3.985 1.00 15.72 152 ALA A C 1
ATOM 1159 O O . ALA A 1 154 ? 16.601 52.292 4.089 1.00 17.36 152 ALA A O 1
ATOM 1161 N N . ARG A 1 155 ? 18.824 51.965 3.918 1.00 14.80 153 ARG A N 1
ATOM 1162 C CA . ARG A 1 155 ? 18.699 50.542 4.246 1.00 16.38 153 ARG A CA 1
ATOM 1163 C C . ARG A 1 155 ? 18.099 50.290 5.655 1.00 16.62 153 ARG A C 1
ATOM 1164 O O . ARG A 1 155 ? 17.322 49.366 5.858 1.00 16.32 153 ARG A O 1
ATOM 1172 N N . GLN A 1 156 ? 18.566 51.068 6.613 1.00 16.14 154 GLN A N 1
ATOM 1173 C CA . GLN A 1 156 ? 18.086 50.931 8.030 1.00 14.90 154 GLN A CA 1
ATOM 1174 C C . GLN A 1 156 ? 16.618 51.327 8.053 1.00 13.61 154 GLN A C 1
ATOM 1175 O O . GLN A 1 156 ? 15.840 50.684 8.789 1.00 16.49 154 GLN A O 1
ATOM 1192 N N . ILE A 1 158 ? 14.431 51.092 5.543 1.00 16.02 156 ILE A N 1
ATOM 1193 C CA . ILE A 1 158 ? 13.650 50.059 4.859 1.00 16.61 156 ILE A CA 1
ATOM 1194 C C . ILE A 1 158 ? 13.484 48.832 5.695 1.00 17.35 156 ILE A C 1
ATOM 1195 O O . ILE A 1 158 ? 12.403 48.316 5.994 1.00 14.93 156 ILE A O 1
ATOM 1200 N N . PHE A 1 159 ? 14.643 48.322 6.187 1.00 15.17 157 PHE A N 1
ATOM 1201 C CA . PHE A 1 159 ? 14.573 47.125 7.007 1.00 16.92 157 PHE A CA 1
ATOM 1202 C C . PHE A 1 159 ? 13.876 47.395 8.346 1.00 16.71 157 PHE A C 1
ATOM 1203 O O . PHE A 1 159 ? 13.000 46.556 8.657 1.00 15.29 157 PHE A O 1
ATOM 1211 N N . GLY A 1 160 ? 14.082 48.547 8.972 1.00 15.00 158 GLY A N 1
ATOM 1212 C CA . GLY A 1 160 ? 13.421 48.767 10.316 1.00 15.53 158 GLY A CA 1
ATOM 1213 C C . GLY A 1 160 ? 11.899 48.910 10.114 1.00 17.62 158 GLY A C 1
ATOM 1214 O O . GLY A 1 160 ? 11.185 48.411 10.997 1.00 16.51 158 GLY A O 1
ATOM 1215 N N . THR A 1 161 ? 11.477 49.521 9.028 1.00 15.63 159 THR A N 1
ATOM 1216 C CA . THR A 1 161 ? 10.027 49.701 8.744 1.00 17.15 159 THR A CA 1
ATOM 1217 C C . THR A 1 161 ? 9.388 48.343 8.477 1.00 16.43 159 THR A C 1
ATOM 1218 O O . THR A 1 161 ? 8.419 47.947 9.128 1.00 14.13 159 THR A O 1
ATOM 1222 N N . ILE A 1 162 ? 9.999 47.493 7.652 1.00 15.64 160 ILE A N 1
ATOM 1223 C CA . ILE A 1 162 ? 9.525 46.174 7.372 1.00 16.47 160 ILE A CA 1
ATOM 1224 C C . ILE A 1 162 ? 9.398 45.320 8.637 1.00 15.70 160 ILE A C 1
ATOM 1225 O O . ILE A 1 162 ? 8.369 44.772 9.091 1.00 16.46 160 ILE A O 1
ATOM 1230 N N . ASP A 1 163 ? 10.533 45.361 9.407 1.00 14.47 161 ASP A N 1
ATOM 1231 C CA . ASP A 1 163 ? 10.672 44.596 10.597 1.00 17.11 161 ASP A CA 1
ATOM 1232 C C . ASP A 1 163 ? 9.725 45.045 11.718 1.00 16.07 161 ASP A C 1
ATOM 1233 O O . ASP A 1 163 ? 9.034 44.144 12.292 1.00 18.16 161 ASP A O 1
ATOM 1238 N N . GLU A 1 164 ? 9.483 46.352 11.820 1.00 15.99 162 GLU A N 1
ATOM 1239 C CA . GLU A 1 164 ? 8.567 46.806 12.928 1.00 17.39 162 GLU A CA 1
ATOM 1240 C C . GLU A 1 164 ? 7.122 46.479 12.506 1.00 16.66 162 GLU A C 1
ATOM 1241 O O . GLU A 1 164 ? 6.294 46.230 13.417 1.00 15.97 162 GLU A O 1
ATOM 1247 N N . THR A 1 165 ? 6.871 46.525 11.210 1.00 14.67 163 THR A N 1
ATOM 1248 C CA . THR A 1 165 ? 5.506 46.115 10.755 1.00 15.68 163 THR A CA 1
ATOM 1249 C C . THR A 1 165 ? 5.234 44.683 11.133 1.00 14.88 163 THR A C 1
ATOM 1250 O O . THR A 1 165 ? 4.152 44.331 11.709 1.00 16.99 163 THR A O 1
ATOM 1254 N N . VAL A 1 166 ? 6.224 43.785 11.002 1.00 12.22 164 VAL A N 1
ATOM 1255 C CA . VAL A 1 166 ? 6.092 42.388 11.372 1.00 17.31 164 VAL A CA 1
ATOM 1256 C C . VAL A 1 166 ? 5.966 42.306 12.894 1.00 17.25 164 VAL A C 1
ATOM 1257 O O . VAL A 1 166 ? 5.113 41.604 13.434 1.00 17.70 164 VAL A O 1
ATOM 1261 N N . THR A 1 167 ? 6.818 42.970 13.641 1.00 18.09 165 THR A N 1
ATOM 1262 C CA . THR A 1 167 ? 6.739 42.914 15.130 1.00 17.00 165 THR A CA 1
ATOM 1263 C C . THR A 1 167 ? 5.390 43.364 15.649 1.00 18.71 165 THR A C 1
ATOM 1264 O O . THR A 1 167 ? 4.778 42.679 16.507 1.0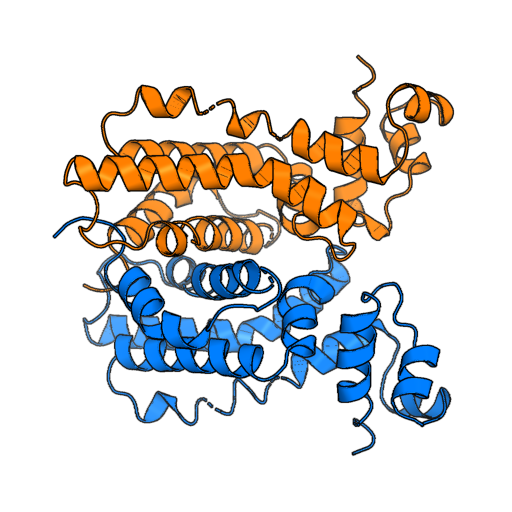0 18.98 165 THR A O 1
ATOM 1268 N N . THR A 1 168 ? 4.800 44.389 15.104 1.00 18.08 166 THR A N 1
ATOM 1269 C CA . THR A 1 168 ? 3.490 44.889 15.530 1.00 18.58 166 THR A CA 1
ATOM 1270 C C . THR A 1 168 ? 2.454 43.814 15.276 1.00 18.80 166 THR A C 1
ATOM 1271 O O . THR A 1 168 ? 1.681 43.477 16.206 1.00 19.77 166 THR A O 1
ATOM 1275 N N . TRP A 1 169 ? 2.487 43.176 14.119 1.00 16.03 167 TRP A N 1
ATOM 1276 C CA . TRP A 1 169 ? 1.571 42.044 13.824 1.00 18.13 167 TRP A CA 1
ATOM 1277 C C . TRP A 1 169 ? 1.802 40.852 14.723 1.00 18.69 167 TRP A C 1
ATOM 1278 O O . TRP A 1 169 ? 0.853 40.290 15.338 1.00 20.39 167 TRP A O 1
ATOM 1289 N N . VAL A 1 170 ? 3.086 40.544 15.032 1.00 18.45 168 VAL A N 1
ATOM 1290 C CA . VAL A 1 170 ? 3.320 39.456 16.033 1.00 20.33 168 VAL A CA 1
ATOM 1291 C C . VAL A 1 170 ? 2.789 39.821 17.377 1.00 21.68 168 VAL A C 1
ATOM 1292 O O . VAL A 1 170 ? 2.150 38.967 18.082 1.00 24.21 168 VAL A O 1
ATOM 1304 N N . ASN A 1 172 ? 0.205 41.515 18.078 1.00 23.49 170 ASN A N 1
ATOM 1305 C CA . ASN A 1 172 ? -1.236 41.341 18.009 1.00 24.86 170 ASN A CA 1
ATOM 1306 C C . ASN A 1 172 ? -1.650 39.945 17.665 1.00 22.59 170 ASN A C 1
ATOM 1307 O O . ASN A 1 172 ? -2.586 39.661 16.898 1.00 24.26 170 ASN A O 1
ATOM 1312 N N . ASP A 1 173 ? -0.807 38.957 18.004 1.00 22.58 171 ASP A N 1
ATOM 1313 C CA . ASP A 1 173 ? -1.037 37.556 17.818 1.00 23.06 171 ASP A CA 1
ATOM 1314 C C . ASP A 1 173 ? -1.233 37.109 16.401 1.00 22.77 171 ASP A C 1
ATOM 1315 O O . ASP A 1 173 ? -1.951 36.189 16.043 1.00 25.44 171 ASP A O 1
ATOM 1320 N N . GLN A 1 174 ? -0.639 37.865 15.446 1.00 21.73 172 GLN A N 1
ATOM 1321 C CA . GLN A 1 174 ? -0.680 37.625 14.041 1.00 23.67 172 GLN A CA 1
ATOM 1322 C C . GLN A 1 174 ? -2.141 37.485 13.552 1.00 23.37 172 GLN A C 1
ATOM 1323 O O . GLN A 1 174 ? -2.386 36.765 12.624 1.00 22.85 172 GLN A O 1
ATOM 1329 N N . LYS A 1 175 ? -2.995 38.329 14.137 1.00 24.88 173 LYS A N 1
ATOM 1330 C CA . LYS A 1 175 ? -4.436 38.168 13.840 1.00 24.75 173 LYS A CA 1
ATOM 1331 C C . LYS A 1 175 ? -4.914 38.878 12.597 1.00 25.41 173 LYS A C 1
ATOM 1332 O O . LYS A 1 175 ? -6.033 38.547 12.097 1.00 26.98 173 LYS A O 1
ATOM 1338 N N . TYR A 1 176 ? -4.165 39.795 12.012 1.00 19.74 174 TYR A N 1
ATOM 1339 C CA . TYR A 1 176 ? -4.602 40.501 10.781 1.00 17.34 174 TYR A CA 1
ATOM 1340 C C . TYR A 1 176 ? -3.752 40.147 9.599 1.00 20.78 174 TYR A C 1
ATOM 1341 O O . TYR A 1 176 ? -2.701 39.512 9.732 1.00 20.82 174 TYR A O 1
ATOM 1350 N N . ASP A 1 177 ? -4.177 40.474 8.383 1.00 19.85 175 ASP A N 1
ATOM 1351 C CA . ASP A 1 177 ? -3.559 40.118 7.146 1.00 17.77 175 ASP A CA 1
ATOM 1352 C C . ASP A 1 177 ? -2.315 40.962 6.824 1.00 18.52 175 ASP A C 1
ATOM 1353 O O . ASP A 1 177 ? -2.314 41.887 6.011 1.00 19.09 175 ASP A O 1
ATOM 1358 N N . LEU A 1 178 ? -1.176 40.533 7.410 1.00 18.84 176 LEU A N 1
ATOM 1359 C CA . LEU A 1 178 ? 0.087 41.269 7.168 1.00 16.80 176 LEU A CA 1
ATOM 1360 C C . LEU A 1 178 ? 0.373 41.510 5.704 1.00 14.53 176 LEU A C 1
ATOM 1361 O O . LEU A 1 178 ? 0.769 42.601 5.284 1.00 17.26 176 LEU A O 1
ATOM 1366 N N . VAL A 1 179 ? 0.282 40.466 4.899 1.00 17.14 177 VAL A N 1
ATOM 1367 C CA . VAL A 1 179 ? 0.653 40.475 3.488 1.00 19.08 177 VAL A CA 1
ATOM 1368 C C . VAL A 1 179 ? -0.045 41.574 2.701 1.00 16.23 177 VAL A C 1
ATOM 1369 O O . VAL A 1 179 ? 0.507 42.242 1.855 1.00 17.29 177 VAL A O 1
ATOM 1373 N N . ALA A 1 180 ? -1.317 41.781 3.065 1.00 16.98 178 ALA A N 1
ATOM 1374 C CA . ALA A 1 180 ? -2.175 42.823 2.422 1.00 16.55 178 ALA A CA 1
ATOM 1375 C C . ALA A 1 180 ? -1.684 44.222 2.652 1.00 16.52 178 ALA A C 1
ATOM 1376 O O . ALA A 1 180 ? -2.174 45.232 2.075 1.00 20.15 178 ALA A O 1
ATOM 1378 N N . LEU A 1 181 ? -0.778 44.422 3.641 1.00 16.21 179 LEU A N 1
ATOM 1379 C CA . LEU A 1 181 ? -0.244 45.741 3.920 1.00 16.13 179 LEU A CA 1
ATOM 1380 C C . LEU A 1 181 ? 1.016 46.042 3.077 1.00 18.48 179 LEU A C 1
ATOM 1381 O O . LEU A 1 181 ? 1.489 47.200 3.176 1.00 17.59 179 LEU A O 1
ATOM 1386 N N . SER A 1 182 ? 1.512 45.060 2.363 1.00 19.58 180 SER A N 1
ATOM 1387 C CA . SER A 1 182 ? 2.719 45.235 1.539 1.00 20.19 180 SER A CA 1
ATOM 1388 C C . SER A 1 182 ? 2.786 46.506 0.763 1.00 20.04 180 SER A C 1
ATOM 1389 O O . SER A 1 182 ? 3.770 47.310 0.783 1.00 18.68 180 SER A O 1
ATOM 1392 N N . ASN A 1 183 ? 1.745 46.752 -0.113 1.00 17.39 181 ASN A N 1
ATOM 1393 C CA . ASN A 1 183 ? 1.834 47.935 -0.959 1.00 18.28 181 ASN A CA 1
ATOM 1394 C C . ASN A 1 183 ? 1.843 49.237 -0.207 1.00 16.39 181 ASN A C 1
ATOM 1395 O O . ASN A 1 183 ? 2.511 50.202 -0.591 1.00 17.94 181 ASN A O 1
ATOM 1400 N N . SER A 1 184 ? 1.093 49.370 0.915 1.00 16.06 182 SER A N 1
ATOM 1401 C CA . SER A 1 184 ? 1.015 50.601 1.632 1.00 15.74 182 SER A CA 1
ATOM 1402 C C . SER A 1 184 ? 2.338 50.907 2.371 1.00 14.91 182 SER A C 1
ATOM 1403 O O . SER A 1 184 ? 2.774 52.037 2.373 1.00 15.97 182 SER A O 1
ATOM 1406 N N . VAL A 1 185 ? 2.993 49.795 2.717 1.00 16.33 183 VAL A N 1
ATOM 1407 C CA . VAL A 1 185 ? 4.324 49.924 3.391 1.00 17.55 183 VAL A CA 1
ATOM 1408 C C . VAL A 1 185 ? 5.330 50.424 2.330 1.00 14.69 183 VAL A C 1
ATOM 1409 O O . VAL A 1 185 ? 5.992 51.439 2.563 1.00 16.97 183 VAL A O 1
ATOM 1413 N N . LEU A 1 186 ? 5.299 49.765 1.185 1.00 16.23 184 LEU A N 1
ATOM 1414 C CA . LEU A 1 186 ? 6.102 50.283 0.032 1.00 16.74 184 LEU A CA 1
ATOM 1415 C C . LEU A 1 186 ? 5.886 51.739 -0.227 1.00 18.05 184 LEU A C 1
ATOM 1416 O O . LEU A 1 186 ? 6.856 52.550 -0.321 1.00 17.39 184 LEU A O 1
ATOM 1421 N N . GLU A 1 187 ? 4.617 52.244 -0.383 1.00 16.43 185 GLU A N 1
ATOM 1422 C CA . GLU A 1 187 ? 4.376 53.634 -0.678 1.00 18.74 185 GLU A CA 1
ATOM 1423 C C . GLU A 1 187 ? 4.874 54.599 0.392 1.00 15.69 185 GLU A C 1
ATOM 1424 O O . GLU A 1 187 ? 5.326 55.732 0.076 1.00 16.95 185 GLU A O 1
ATOM 1430 N N . LEU A 1 188 ? 4.807 54.204 1.658 1.00 15.38 186 LEU A N 1
ATOM 1431 C CA . LEU A 1 188 ? 5.315 54.985 2.761 1.00 12.69 186 LEU A CA 1
ATOM 1432 C C . LEU A 1 188 ? 6.853 55.128 2.599 1.00 15.14 186 LEU A C 1
ATOM 1433 O O . LEU A 1 188 ? 7.312 56.265 2.773 1.00 17.70 186 LEU A O 1
ATOM 1438 N N . LEU A 1 189 ? 7.561 54.080 2.234 1.00 16.17 187 LEU A N 1
ATOM 1439 C CA . LEU A 1 189 ? 9.033 54.148 2.065 1.00 14.61 187 LEU A CA 1
ATOM 1440 C C . LEU A 1 189 ? 9.398 54.981 0.835 1.00 17.77 187 LEU A C 1
ATOM 1441 O O . LEU A 1 189 ? 10.337 55.796 0.881 1.00 17.49 187 LEU A O 1
ATOM 1446 N N . VAL A 1 190 ? 8.617 54.881 -0.231 1.00 17.61 188 VAL A N 1
ATOM 1447 C CA . VAL A 1 190 ? 8.840 55.553 -1.491 1.00 17.23 188 VAL A CA 1
ATOM 1448 C C . VAL A 1 190 ? 8.598 57.037 -1.412 1.00 18.57 188 VAL A C 1
ATOM 1449 O O . VAL A 1 190 ? 9.431 57.790 -1.904 1.00 19.40 188 VAL A O 1
ATOM 1453 N N . SER A 1 191 ? 7.536 57.515 -0.748 1.00 17.91 189 SER A N 1
ATOM 1454 C CA . SER A 1 191 ? 7.167 58.924 -0.733 1.00 18.69 189 SER A CA 1
ATOM 1455 C C . SER A 1 191 ? 7.147 59.564 0.636 1.00 20.25 189 SER A C 1
ATOM 1456 O O . SER A 1 191 ? 6.936 60.801 0.692 1.00 21.54 189 SER A O 1
ATOM 1459 N N . GLY A 1 192 ? 7.291 58.840 1.714 1.00 18.64 190 GLY A N 1
ATOM 1460 C CA . GLY A 1 192 ? 7.373 59.358 3.053 1.00 18.76 190 GLY A CA 1
ATOM 1461 C C . GLY A 1 192 ? 6.019 59.898 3.527 1.00 17.60 190 GLY A C 1
ATOM 1462 O O . GLY A 1 192 ? 5.008 59.598 2.868 1.00 18.31 190 GLY A O 1
ATOM 1463 N N . ILE A 1 193 ? 5.991 60.641 4.635 1.00 19.18 191 ILE A N 1
ATOM 1464 C CA . ILE A 1 193 ? 4.708 61.113 5.183 1.00 19.48 191 ILE A CA 1
ATOM 1465 C C . ILE A 1 193 ? 4.318 62.499 4.738 1.00 20.22 191 ILE A C 1
ATOM 1466 O O . ILE A 1 193 ? 3.171 62.943 5.012 1.00 23.87 191 ILE A O 1
ATOM 1471 N N . HIS A 1 194 ? 5.139 63.266 4.054 1.00 20.81 192 HIS A N 1
ATOM 1472 C CA . HIS A 1 194 ? 4.815 64.645 3.682 1.00 21.82 192 HIS A CA 1
ATOM 1473 C C . HIS A 1 194 ? 3.578 64.741 2.790 1.00 23.24 192 HIS A C 1
ATOM 1474 O O . HIS A 1 194 ? 3.391 63.852 1.938 1.00 26.19 192 HIS A O 1
ATOM 1481 N N . ASN A 1 195 ? 2.837 65.824 2.899 1.00 27.30 193 ASN A N 1
ATOM 1482 C CA . ASN A 1 195 ? 1.659 66.011 2.008 1.00 33.48 193 ASN A CA 1
ATOM 1483 C C . ASN A 1 195 ? 2.136 66.470 0.629 1.00 36.12 193 ASN A C 1
ATOM 1484 O O . ASN A 1 195 ? 3.069 67.269 0.538 1.00 38.14 193 ASN A O 1
ATOM 1489 N N . LYS A 1 196 ? 1.435 66.067 -0.410 1.00 41.60 194 LYS A N 1
ATOM 1490 C CA . LYS A 1 196 ? 1.650 66.416 -1.793 1.00 43.32 194 LYS A CA 1
ATOM 1491 C C . LYS A 1 196 ? 2.208 65.206 -2.565 1.00 45.28 194 LYS A C 1
ATOM 1492 O O . LYS A 1 196 ? 2.614 64.240 -1.890 1.00 48.51 194 LYS A O 1
ATOM 1498 N N . PRO B 1 8 ? 18.574 59.019 46.218 1.00 50.23 6 PRO B N 1
ATOM 1499 C CA . PRO B 1 8 ? 18.094 57.881 46.999 1.00 49.32 6 PRO B CA 1
ATOM 1500 C C . PRO B 1 8 ? 18.653 56.577 46.464 1.00 48.75 6 PRO B C 1
ATOM 1501 O O . PRO B 1 8 ? 19.165 56.509 45.328 1.00 46.88 6 PRO B O 1
ATOM 1505 N N . LYS B 1 9 ? 18.463 55.499 47.220 1.00 46.86 7 LYS B N 1
ATOM 1506 C CA . LYS B 1 9 ? 18.961 54.203 46.768 1.00 46.04 7 LYS B CA 1
ATOM 1507 C C . LYS B 1 9 ? 18.136 53.654 45.609 1.00 44.39 7 LYS B C 1
ATOM 1508 O O . LYS B 1 9 ? 18.656 52.848 44.835 1.00 44.79 7 LYS B O 1
ATOM 1510 N N . TYR B 1 10 ? 16.897 54.104 45.450 1.00 43.58 8 TYR B N 1
ATOM 1511 C CA . TYR B 1 10 ? 16.081 53.613 44.330 1.00 42.75 8 TYR B CA 1
ATOM 1512 C C . TYR B 1 10 ? 16.781 53.912 43.010 1.00 42.20 8 TYR B C 1
ATOM 1513 O O . TYR B 1 10 ? 17.077 53.009 42.231 1.00 42.22 8 TYR B O 1
ATOM 1530 N N . GLN B 1 12 ? 19.839 54.871 42.604 1.00 36.66 10 GLN B N 1
ATOM 1531 C CA . GLN B 1 12 ? 21.215 54.316 42.629 1.00 35.73 10 GLN B CA 1
ATOM 1532 C C . GLN B 1 12 ? 21.216 52.891 42.088 1.00 34.01 10 GLN B C 1
ATOM 1533 O O . GLN B 1 12 ? 22.082 52.480 41.316 1.00 32.46 10 GLN B O 1
ATOM 1539 N N . ILE B 1 13 ? 20.179 52.145 42.458 1.00 31.69 11 ILE B N 1
ATOM 1540 C CA . ILE B 1 13 ? 19.999 50.782 42.041 1.00 31.85 11 ILE B CA 1
ATOM 1541 C C . ILE B 1 13 ? 19.629 50.723 40.555 1.00 28.43 11 ILE B C 1
ATOM 1542 O O . ILE B 1 13 ? 20.285 49.993 39.811 1.00 28.33 11 ILE B O 1
ATOM 1547 N N . ILE B 1 14 ? 18.774 51.645 40.118 1.00 29.92 12 ILE B N 1
ATOM 1548 C CA . ILE B 1 14 ? 18.450 51.606 38.672 1.00 29.79 12 ILE B CA 1
ATOM 1549 C C . ILE B 1 14 ? 19.677 51.863 37.838 1.00 29.73 12 ILE B C 1
ATOM 1550 O O . ILE B 1 14 ? 19.924 51.155 36.828 1.00 29.93 12 ILE B O 1
ATOM 1555 N N . ASP B 1 15 ? 20.511 52.802 38.260 1.00 30.15 13 ASP B N 1
ATOM 1556 C CA . ASP B 1 15 ? 21.723 53.138 37.511 1.00 30.18 13 ASP B CA 1
ATOM 1557 C C . ASP B 1 15 ? 22.696 51.990 37.477 1.00 29.60 13 ASP B C 1
ATOM 1558 O O . ASP B 1 15 ? 23.280 51.631 36.429 1.00 31.31 13 ASP B O 1
ATOM 1563 N N . ALA B 1 16 ? 22.821 51.232 38.571 1.00 29.45 14 ALA B N 1
ATOM 1564 C CA . ALA B 1 16 ? 23.710 50.082 38.564 1.00 28.82 14 ALA B CA 1
ATOM 1565 C C . ALA B 1 16 ? 23.144 48.956 37.681 1.00 29.07 14 ALA B C 1
ATOM 1566 O O . ALA B 1 16 ? 23.911 48.244 37.033 1.00 28.18 14 ALA B O 1
ATOM 1568 N N . ALA B 1 17 ? 21.845 48.769 37.711 1.00 27.91 15 ALA B N 1
ATOM 1569 C CA . ALA B 1 17 ? 21.180 47.746 36.908 1.00 26.50 15 ALA B CA 1
ATOM 1570 C C . ALA B 1 17 ? 21.403 47.982 35.406 1.00 25.08 15 ALA B C 1
ATOM 1571 O O . ALA B 1 17 ? 21.646 47.022 34.675 1.00 26.94 15 ALA B O 1
ATOM 1573 N N . VAL B 1 18 ? 21.398 49.218 34.959 1.00 23.76 16 VAL B N 1
ATOM 1574 C CA . VAL B 1 18 ? 21.697 49.587 33.574 1.00 26.09 16 VAL B CA 1
ATOM 1575 C C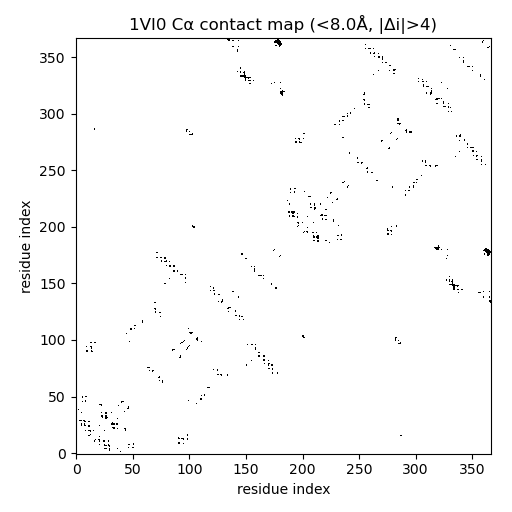 . VAL B 1 18 ? 23.102 49.093 33.234 1.00 26.34 16 VAL B C 1
ATOM 1576 O O . VAL B 1 18 ? 23.385 48.467 32.231 1.00 25.98 16 VAL B O 1
ATOM 1580 N N . GLU B 1 19 ? 24.015 49.299 34.220 1.00 25.25 17 GLU B N 1
ATOM 1581 C CA . GLU B 1 19 ? 25.393 48.859 33.963 1.00 27.74 17 GLU B CA 1
ATOM 1582 C C . GLU B 1 19 ? 25.468 47.350 33.863 1.00 26.51 17 GLU B C 1
ATOM 1583 O O . GLU B 1 19 ? 26.031 46.809 32.940 1.00 28.34 17 GLU B O 1
ATOM 1589 N N . VAL B 1 20 ? 24.884 46.656 34.845 1.00 27.67 18 VAL B N 1
ATOM 1590 C CA . VAL B 1 20 ? 25.023 45.206 34.905 1.00 27.35 18 VAL B CA 1
ATOM 1591 C C . VAL B 1 20 ? 24.249 44.537 33.772 1.00 27.27 18 VAL B C 1
ATOM 1592 O O . VAL B 1 20 ? 24.802 43.633 33.138 1.00 28.99 18 VAL B O 1
ATOM 1596 N N . ILE B 1 21 ? 23.035 45.034 33.544 1.00 29.32 19 ILE B N 1
ATOM 1597 C CA . ILE B 1 21 ? 22.196 44.450 32.468 1.00 25.86 19 ILE B CA 1
ATOM 1598 C C . ILE B 1 21 ? 22.848 44.615 31.126 1.00 26.27 19 ILE B C 1
ATOM 1599 O O . ILE B 1 21 ? 22.838 43.698 30.287 1.00 27.36 19 ILE B O 1
ATOM 1604 N N . ALA B 1 22 ? 23.491 45.749 30.866 1.00 24.83 20 ALA B N 1
ATOM 1605 C CA . ALA B 1 22 ? 24.166 46.001 29.605 1.00 25.09 20 ALA B CA 1
ATOM 1606 C C . ALA B 1 22 ? 25.359 45.102 29.408 1.00 25.93 20 ALA B C 1
ATOM 1607 O O . ALA B 1 22 ? 25.796 44.730 28.330 1.00 27.52 20 ALA B O 1
ATOM 1609 N N . GLU B 1 23 ? 26.055 44.788 30.540 1.00 29.32 21 GLU B N 1
ATOM 1610 C CA . GLU B 1 23 ? 27.230 43.996 30.501 1.00 31.62 21 GLU B CA 1
ATOM 1611 C C . GLU B 1 23 ? 27.033 42.580 29.973 1.00 32.82 21 GLU B C 1
ATOM 1612 O O . GLU B 1 23 ? 27.723 42.210 29.029 1.00 35.25 21 GLU B O 1
ATOM 1618 N N . ASN B 1 24 ? 26.135 41.826 30.584 1.00 33.03 22 ASN B N 1
ATOM 1619 C CA . ASN B 1 24 ? 25.929 40.414 30.282 1.00 35.67 22 ASN B CA 1
ATOM 1620 C C . ASN B 1 24 ? 24.611 40.110 29.573 1.00 36.32 22 ASN B C 1
ATOM 1621 O O . ASN B 1 24 ? 24.451 39.115 28.846 1.00 38.07 22 ASN B O 1
ATOM 1626 N N . GLY B 1 25 ? 23.662 41.026 29.641 1.00 33.78 23 GLY B N 1
ATOM 1627 C CA . GLY B 1 25 ? 22.323 40.796 29.073 1.00 31.72 23 GLY B CA 1
ATOM 1628 C C . GLY B 1 25 ? 21.403 40.584 30.278 1.00 30.82 23 GLY B C 1
ATOM 1629 O O . GLY B 1 25 ? 21.888 40.116 31.313 1.00 29.46 23 GLY B O 1
ATOM 1630 N N . TYR B 1 26 ? 20.128 40.920 30.146 1.00 29.82 24 TYR B N 1
ATOM 1631 C CA . TYR B 1 26 ? 19.172 40.774 31.233 1.00 28.53 24 TYR B CA 1
ATOM 1632 C C . TYR B 1 26 ? 19.083 39.361 31.766 1.00 29.21 24 TYR B C 1
ATOM 1633 O O . TYR B 1 26 ? 19.085 39.152 32.987 1.00 30.33 24 TYR B O 1
ATOM 1642 N N . HIS B 1 27 ? 18.984 38.374 30.870 1.00 29.52 25 HIS B N 1
ATOM 1643 C CA . HIS B 1 27 ? 18.847 36.994 31.225 1.00 31.12 25 HIS B CA 1
ATOM 1644 C C . HIS B 1 27 ? 19.964 36.531 32.180 1.00 31.80 25 HIS B C 1
ATOM 1645 O O . HIS B 1 27 ? 19.668 35.851 33.155 1.00 33.75 25 HIS B O 1
ATOM 1652 N N . GLN B 1 28 ? 21.188 36.859 31.834 1.00 32.63 26 GLN B N 1
ATOM 1653 C CA . GLN B 1 28 ? 22.336 36.466 32.675 1.00 35.61 26 GLN B CA 1
ATOM 1654 C C . GLN B 1 28 ? 22.521 37.334 33.900 1.00 36.21 26 GLN B C 1
ATOM 1655 O O . GLN B 1 28 ? 23.155 36.912 34.899 1.00 35.54 26 GLN B O 1
ATOM 1661 N N . SER B 1 29 ? 22.072 38.578 33.866 1.00 34.85 27 SER B N 1
ATOM 1662 C CA . SER B 1 29 ? 22.248 39.510 34.963 1.00 35.45 27 SER B CA 1
ATOM 1663 C C . SER B 1 29 ? 21.741 38.916 36.270 1.00 36.74 27 SER B C 1
ATOM 1664 O O . SER B 1 29 ? 20.777 38.156 36.346 1.00 37.16 27 SER B O 1
ATOM 1667 N N . GLN B 1 30 ? 22.510 39.196 37.339 1.00 37.19 28 GLN B N 1
ATOM 1668 C CA . GLN B 1 30 ? 22.148 38.649 38.657 1.00 37.59 28 GLN B CA 1
ATOM 1669 C C . GLN B 1 30 ? 21.846 39.784 39.609 1.00 36.17 28 GLN B C 1
ATOM 1670 O O . GLN B 1 30 ? 22.584 40.791 39.632 1.00 35.59 28 GLN B O 1
ATOM 1676 N N . VAL B 1 31 ? 20.810 39.667 40.421 1.00 36.75 29 VAL B N 1
ATOM 1677 C CA . VAL B 1 31 ? 20.466 40.724 41.368 1.00 38.36 29 VAL B CA 1
ATOM 1678 C C . VAL B 1 31 ? 21.621 41.023 42.326 1.00 37.43 29 VAL B C 1
ATOM 1679 O O . VAL B 1 31 ? 21.809 42.154 42.739 1.00 36.65 29 VAL B O 1
ATOM 1683 N N . SER B 1 32 ? 22.367 39.990 42.681 1.00 37.43 30 SER B N 1
ATOM 1684 C CA . SER B 1 32 ? 23.512 40.112 43.570 1.00 38.85 30 SER B CA 1
ATOM 1685 C C . SER B 1 32 ? 24.570 41.015 42.971 1.00 39.39 30 SER B C 1
ATOM 1686 O O . SER B 1 32 ? 25.082 41.934 43.649 1.00 38.58 30 SER B O 1
ATOM 1689 N N . LYS B 1 33 ? 24.801 40.880 41.651 1.00 38.30 31 LYS B N 1
ATOM 1690 C CA . LYS B 1 33 ? 25.792 41.700 40.961 1.00 38.38 31 LYS B CA 1
ATOM 1691 C C . LYS B 1 33 ? 25.370 43.165 40.930 1.00 37.85 31 LYS B C 1
ATOM 1692 O O . LYS B 1 33 ? 26.218 44.079 40.904 1.00 38.98 31 LYS B O 1
ATOM 1698 N N . ILE B 1 34 ? 24.073 43.372 40.836 1.00 36.85 32 ILE B N 1
ATOM 1699 C CA . ILE B 1 34 ? 23.417 44.672 40.823 1.00 35.84 32 ILE B CA 1
ATOM 1700 C C . ILE B 1 34 ? 23.604 45.368 42.159 1.00 36.35 32 ILE B C 1
ATOM 1701 O O . ILE B 1 34 ? 24.091 46.510 42.225 1.00 37.08 32 ILE B O 1
ATOM 1706 N N . ALA B 1 35 ? 23.368 44.666 43.263 1.00 37.07 33 ALA B N 1
ATOM 1707 C CA . ALA B 1 35 ? 23.626 45.243 44.594 1.00 36.21 33 ALA B CA 1
ATOM 1708 C C . ALA B 1 35 ? 25.086 45.675 44.742 1.00 36.65 33 ALA B C 1
ATOM 1709 O O . ALA B 1 35 ? 25.406 46.788 45.134 1.00 36.67 33 ALA B O 1
ATOM 1711 N N . LYS B 1 36 ? 25.992 44.712 44.552 1.00 39.03 34 LYS B N 1
ATOM 1712 C CA . LYS B 1 36 ? 27.433 44.979 44.634 1.00 38.90 34 LYS B CA 1
ATOM 1713 C C . LYS B 1 36 ? 27.743 46.223 43.820 1.00 39.36 34 LYS B C 1
ATOM 1714 O O . LYS B 1 36 ? 28.119 47.276 44.345 1.00 41.15 34 LYS B O 1
ATOM 1720 N N . GLN B 1 37 ? 27.335 46.185 42.528 1.00 38.67 35 GLN B N 1
ATOM 1721 C CA . GLN B 1 37 ? 27.574 47.364 41.706 1.00 36.53 35 GLN B CA 1
ATOM 1722 C C . GLN B 1 37 ? 26.908 48.587 42.256 1.00 36.20 35 GLN B C 1
ATOM 1723 O O . GLN B 1 37 ? 27.435 49.706 42.100 1.00 38.63 35 GLN B O 1
ATOM 1733 N N . ALA B 1 38 ? 25.768 48.490 42.931 1.00 35.31 36 ALA B N 1
ATOM 1734 C CA . ALA B 1 38 ? 25.137 49.680 43.512 1.00 36.31 36 ALA B CA 1
ATOM 1735 C C . ALA B 1 38 ? 25.786 50.012 44.864 1.00 38.14 36 ALA B C 1
ATOM 1736 O O . ALA B 1 38 ? 25.475 50.998 45.526 1.00 38.40 36 ALA B O 1
ATOM 1738 N N . GLY B 1 39 ? 26.650 49.107 45.336 1.00 39.49 37 GLY B N 1
ATOM 1739 C CA . GLY B 1 39 ? 27.300 49.332 46.632 1.00 41.77 37 GLY B CA 1
ATOM 1740 C C . GLY B 1 39 ? 26.240 49.262 47.743 1.00 43.23 37 GLY B C 1
ATOM 1741 O O . GLY B 1 39 ? 26.286 49.990 48.731 1.00 44.76 37 GLY B O 1
ATOM 1742 N N . VAL B 1 40 ? 25.261 48.404 47.528 1.00 42.20 38 VAL B N 1
ATOM 1743 C CA . VAL B 1 40 ? 24.202 48.175 48.477 1.00 43.27 38 VAL B CA 1
ATOM 1744 C C . VAL B 1 40 ? 24.235 46.707 48.908 1.00 43.44 38 VAL B C 1
ATOM 1745 O O . VAL B 1 40 ? 24.934 45.882 48.316 1.00 43.69 38 VAL B O 1
ATOM 1747 N N . ALA B 1 41 ? 23.582 46.443 50.034 1.00 44.70 39 ALA B N 1
ATOM 1748 C CA . ALA B 1 41 ? 23.503 45.056 50.522 1.00 45.25 39 ALA B CA 1
ATOM 1749 C C . ALA B 1 41 ? 22.486 44.340 49.638 1.00 45.37 39 ALA B C 1
ATOM 1750 O O . ALA B 1 41 ? 21.716 45.002 48.942 1.00 45.71 39 ALA B O 1
ATOM 1752 N N . ASP B 1 42 ? 22.439 43.028 49.673 1.00 46.44 40 ASP B N 1
ATOM 1753 C CA . ASP B 1 42 ? 21.514 42.269 48.840 1.00 46.33 40 ASP B CA 1
ATOM 1754 C C . ASP B 1 42 ? 20.058 42.483 49.193 1.00 46.38 40 ASP B C 1
ATOM 1755 O O . ASP B 1 42 ? 19.199 42.600 48.309 1.00 45.96 40 ASP B O 1
ATOM 1760 N N . GLY B 1 43 ? 19.765 42.585 50.487 1.00 45.37 41 GLY B N 1
ATOM 1761 C CA . GLY B 1 43 ? 18.406 42.764 50.970 1.00 44.87 41 GLY B CA 1
ATOM 1762 C C . GLY B 1 43 ? 17.878 44.167 50.739 1.00 44.12 41 GLY B C 1
ATOM 1763 O O . GLY B 1 43 ? 16.660 44.392 50.681 1.00 46.18 41 GLY B O 1
ATOM 1764 N N . THR B 1 44 ? 18.794 45.114 50.588 1.00 42.44 42 THR B N 1
ATOM 1765 C CA . THR B 1 44 ? 18.450 46.502 50.312 1.00 41.78 42 THR B CA 1
ATOM 1766 C C . THR B 1 44 ? 17.736 46.599 48.965 1.00 41.02 42 THR B C 1
ATOM 1767 O O . THR B 1 44 ? 16.832 47.410 48.784 1.00 41.88 42 THR B O 1
ATOM 1771 N N . ILE B 1 45 ? 18.189 45.768 48.025 1.00 39.75 43 ILE B N 1
ATOM 1772 C CA . ILE B 1 45 ? 17.542 45.764 46.687 1.00 39.45 43 ILE B CA 1
ATOM 1773 C C . ILE B 1 45 ? 16.078 45.412 46.863 1.00 37.64 43 ILE B C 1
ATOM 1774 O O . ILE B 1 45 ? 15.170 46.130 46.426 1.00 37.23 43 ILE B O 1
ATOM 1779 N N . TYR B 1 46 ? 15.799 44.400 47.702 1.00 39.17 44 TYR B N 1
ATOM 1780 C CA . TYR B 1 46 ? 14.409 44.010 47.931 1.00 39.15 44 TYR B CA 1
ATOM 1781 C C . TYR B 1 46 ? 13.628 45.015 48.729 1.00 39.86 44 TYR B C 1
ATOM 1782 O O . TYR B 1 46 ? 12.392 44.948 48.794 1.00 40.99 44 TYR B O 1
ATOM 1791 N N . LEU B 1 47 ? 14.294 46.057 49.233 1.00 40.59 45 LEU B N 1
ATOM 1792 C CA . LEU B 1 47 ? 13.621 47.138 49.955 1.00 41.90 45 LEU B CA 1
ATOM 1793 C C . LEU B 1 47 ? 12.864 48.024 48.963 1.00 43.01 45 LEU B C 1
ATOM 1794 O O . LEU B 1 47 ? 11.917 48.724 49.323 1.00 42.99 45 LEU B O 1
ATOM 1799 N N . TYR B 1 48 ? 13.343 48.045 47.708 1.00 42.27 46 TYR B N 1
ATOM 1800 C CA . TYR B 1 48 ? 12.733 48.894 46.690 1.00 42.00 46 TYR B CA 1
ATOM 1801 C C . TYR B 1 48 ? 12.116 48.133 45.539 1.00 41.40 46 TYR B C 1
ATOM 1802 O O . TYR B 1 48 ? 11.237 48.635 44.827 1.00 42.30 46 TYR B O 1
ATOM 1811 N N . PHE B 1 49 ? 12.632 46.945 45.242 1.00 40.27 47 PHE B N 1
ATOM 1812 C CA . PHE B 1 49 ? 12.111 46.150 44.147 1.00 38.63 47 PHE B CA 1
ATOM 1813 C C . PHE B 1 49 ? 11.698 44.764 44.610 1.00 39.03 47 PHE B C 1
ATOM 1814 O O . PHE B 1 49 ? 12.329 44.187 45.489 1.00 38.56 47 PHE B O 1
ATOM 1822 N N . LYS B 1 50 ? 10.638 44.265 43.976 1.00 37.54 48 LYS B N 1
ATOM 1823 C CA . LYS B 1 50 ? 10.161 42.921 44.304 1.00 37.31 48 LYS B CA 1
ATOM 1824 C C . LYS B 1 50 ? 11.106 41.859 43.777 1.00 35.51 48 LYS B C 1
ATOM 1825 O O . LYS B 1 50 ? 11.397 40.852 44.411 1.00 36.26 48 LYS B O 1
ATOM 1827 N N . ASN B 1 51 ? 11.586 42.066 42.550 1.00 36.41 49 ASN B N 1
ATOM 1828 C CA . ASN B 1 51 ? 12.424 41.027 41.919 1.00 33.73 49 ASN B CA 1
ATOM 1829 C C . ASN B 1 51 ? 13.216 41.632 40.753 1.00 33.12 49 ASN B C 1
ATOM 1830 O O . ASN B 1 51 ? 13.100 42.829 40.491 1.00 32.14 49 ASN B O 1
ATOM 1838 N N . LYS B 1 52 ? 13.850 40.748 40.012 1.00 32.19 50 LYS B N 1
ATOM 1839 C CA . LYS B 1 52 ? 14.660 41.114 38.838 1.00 32.59 50 LYS B CA 1
ATOM 1840 C C . LYS B 1 52 ? 13.836 41.794 37.761 1.00 32.83 50 LYS B C 1
ATOM 1841 O O . LYS B 1 52 ? 14.215 42.837 37.206 1.00 32.04 50 LYS B O 1
ATOM 1847 N N . GLU B 1 53 ? 12.701 41.194 37.408 1.00 32.03 51 GLU B N 1
ATOM 1848 C CA . GLU B 1 53 ? 11.792 41.788 36.432 1.00 31.29 51 GLU B CA 1
ATOM 1849 C C . GLU B 1 53 ? 11.335 43.176 36.848 1.00 30.01 51 GLU B C 1
ATOM 1850 O O . GLU B 1 53 ? 11.101 44.050 36.022 1.00 30.93 51 GLU B O 1
ATOM 1860 N N . ASP B 1 54 ? 11.109 43.356 38.168 1.00 28.25 52 ASP B N 1
ATOM 1861 C CA . ASP B 1 54 ? 10.647 44.669 38.639 1.00 27.57 52 ASP B CA 1
ATOM 1862 C C . ASP B 1 54 ? 11.748 45.693 38.398 1.00 27.52 52 ASP B C 1
ATOM 1863 O O . ASP B 1 54 ? 11.447 46.862 38.123 1.00 27.03 52 ASP B O 1
ATOM 1868 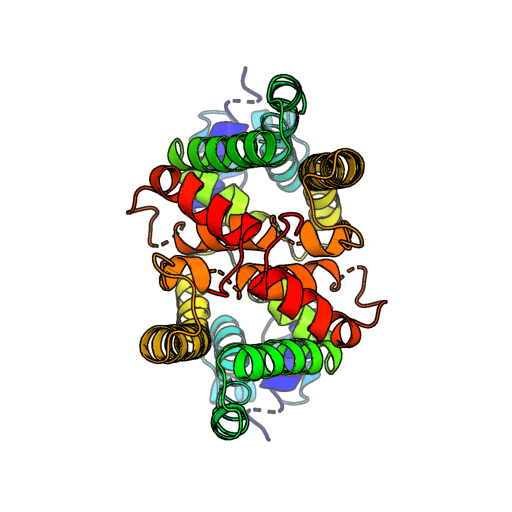N N . ILE B 1 55 ? 13.002 45.217 38.461 1.00 26.18 53 ILE B N 1
ATOM 1869 C CA . ILE B 1 55 ? 14.148 46.105 38.211 1.00 27.45 53 ILE B CA 1
ATOM 1870 C C . ILE B 1 55 ? 14.171 46.547 36.738 1.00 27.73 53 ILE B C 1
ATOM 1871 O O . ILE B 1 55 ? 14.181 47.743 36.498 1.00 28.13 53 ILE B O 1
ATOM 1876 N N . LEU B 1 56 ? 14.021 45.634 35.795 1.00 29.43 54 LEU B N 1
ATOM 1877 C CA . LEU B 1 56 ? 14.007 45.996 34.360 1.00 28.50 54 LEU B CA 1
ATOM 1878 C C . LEU B 1 56 ? 12.800 46.848 34.015 1.00 29.72 54 LEU B C 1
ATOM 1879 O O . LEU B 1 56 ? 12.870 47.879 33.309 1.00 28.84 54 LEU B O 1
ATOM 1884 N N . ILE B 1 57 ? 11.624 46.458 34.526 1.00 28.75 55 ILE B N 1
ATOM 1885 C CA . ILE B 1 57 ? 10.431 47.269 34.219 1.00 27.46 55 ILE B CA 1
ATOM 1886 C C . ILE B 1 57 ? 10.603 48.683 34.704 1.00 26.13 55 ILE B C 1
ATOM 1887 O O . ILE B 1 57 ? 10.326 49.629 33.941 1.00 26.86 55 ILE B O 1
ATOM 1892 N N . SER B 1 58 ? 11.111 48.849 35.925 1.00 26.44 56 SER B N 1
ATOM 1893 C CA . SER B 1 58 ? 11.281 50.167 36.511 1.00 26.02 56 SER B CA 1
ATOM 1894 C C . SER B 1 58 ? 12.362 50.949 35.768 1.00 24.65 56 SER B C 1
ATOM 1895 O O . SER B 1 58 ? 12.354 52.169 35.761 1.00 28.25 56 SER B O 1
ATOM 1898 N N . LEU B 1 59 ? 13.394 50.213 35.375 1.00 25.93 57 LEU B N 1
ATOM 1899 C CA . LEU B 1 59 ? 14.461 50.884 34.568 1.00 25.79 57 LEU B CA 1
ATOM 1900 C C . LEU B 1 59 ? 13.802 51.474 33.322 1.00 23.51 57 LEU B C 1
ATOM 1901 O O . LEU B 1 59 ? 13.938 52.676 33.031 1.00 25.76 57 LEU B O 1
ATOM 1906 N N . PHE B 1 60 ? 12.999 50.672 32.615 1.00 25.75 58 PHE B N 1
ATOM 1907 C CA . PHE B 1 60 ? 12.302 51.259 31.442 1.00 24.92 58 PHE B CA 1
ATOM 1908 C C . PHE B 1 60 ? 11.412 52.402 31.852 1.00 26.41 58 PHE B C 1
ATOM 1909 O O . PHE B 1 60 ? 11.363 53.491 31.254 1.00 27.38 58 PHE B O 1
ATOM 1917 N N . LYS B 1 61 ? 10.655 52.234 32.961 1.00 28.20 59 LYS B N 1
ATOM 1918 C CA . LYS B 1 61 ? 9.742 53.286 33.396 1.00 28.08 59 LYS B CA 1
ATOM 1919 C C . LYS B 1 61 ? 10.459 54.596 33.661 1.00 30.62 59 LYS B C 1
ATOM 1920 O O . LYS B 1 61 ? 10.091 55.680 33.207 1.00 28.93 59 LYS B O 1
ATOM 1926 N N . GLU B 1 62 ? 11.575 54.508 34.375 1.00 29.69 60 GLU B N 1
ATOM 1927 C CA . GLU B 1 62 ? 12.378 55.626 34.772 1.00 31.58 60 GLU B CA 1
ATOM 1928 C C . GLU B 1 62 ? 13.176 56.196 33.603 1.00 32.37 60 GLU B C 1
ATOM 1929 O O . GLU B 1 62 ? 13.084 57.396 33.363 1.00 34.95 60 GLU B O 1
ATOM 1935 N N . LYS B 1 63 ? 13.773 55.363 32.771 1.00 29.95 61 LYS B N 1
ATOM 1936 C CA . LYS B 1 63 ? 14.575 55.913 31.679 1.00 29.08 61 LYS B CA 1
ATOM 1937 C C . LYS B 1 63 ? 13.747 56.301 30.473 1.00 30.74 61 LYS B C 1
ATOM 1938 O O . LYS B 1 63 ? 13.744 57.485 30.046 1.00 30.49 61 LYS B O 1
ATOM 1952 N N . GLY B 1 65 ? 10.299 56.009 30.185 1.00 29.01 63 GLY B N 1
ATOM 1953 C CA . GLY B 1 65 ? 9.095 56.638 30.652 1.00 30.57 63 GLY B CA 1
ATOM 1954 C C . GLY B 1 65 ? 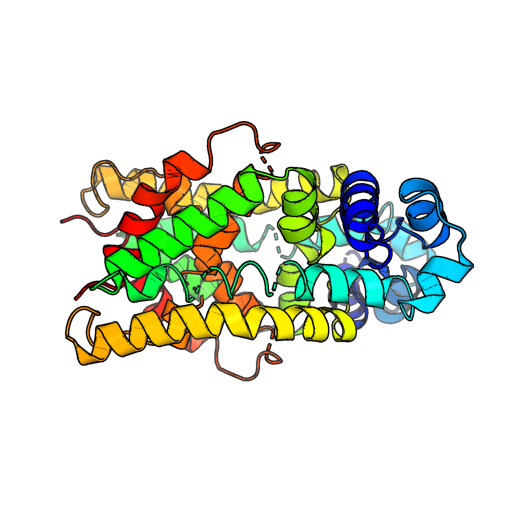9.249 58.139 30.878 1.00 29.90 63 GLY B C 1
ATOM 1955 O O . GLY B 1 65 ? 8.383 58.860 30.357 1.00 30.33 63 GLY B O 1
ATOM 1956 N N . GLN B 1 66 ? 10.316 58.588 31.522 1.00 29.14 64 GLN B N 1
ATOM 1957 C CA . GLN B 1 66 ? 10.605 59.981 31.763 1.00 30.54 64 GLN B CA 1
ATOM 1958 C C . GLN B 1 66 ? 10.762 60.718 30.401 1.00 27.11 64 GLN B C 1
ATOM 1959 O O . GLN B 1 66 ? 10.318 61.832 30.259 1.00 28.22 64 GLN B O 1
ATOM 1965 N N . PHE B 1 67 ? 11.575 60.106 29.546 1.00 27.83 65 PHE B N 1
ATOM 1966 C CA . PHE B 1 67 ? 11.796 60.663 28.202 1.00 27.03 65 PHE B CA 1
ATOM 1967 C C . PHE B 1 67 ? 10.469 60.948 27.510 1.00 26.66 65 PHE B C 1
ATOM 1968 O O . PHE B 1 67 ? 10.245 62.052 26.961 1.00 27.33 65 PHE B O 1
ATOM 1976 N N . ILE B 1 68 ? 9.621 59.959 27.498 1.00 26.46 66 ILE B N 1
ATOM 1977 C CA . ILE B 1 68 ? 8.285 60.048 26.908 1.00 27.71 66 ILE B CA 1
ATOM 1978 C C . ILE B 1 68 ? 7.516 61.238 27.435 1.00 28.17 66 ILE B C 1
ATOM 1979 O O . ILE B 1 68 ? 7.029 62.069 26.668 1.00 27.53 66 ILE B O 1
ATOM 1984 N N . GLU B 1 69 ? 7.398 61.361 28.754 1.00 29.11 67 GLU B N 1
ATOM 1985 C CA . GLU B 1 69 ? 6.724 62.467 29.434 1.00 30.56 67 GLU B CA 1
ATOM 1986 C C . GLU B 1 69 ? 7.280 63.810 29.056 1.00 28.89 67 GLU B C 1
ATOM 1987 O O . GLU B 1 69 ? 6.582 64.779 28.715 1.00 30.06 67 GLU B O 1
ATOM 1993 N N . ARG B 1 70 ? 8.602 63.899 28.993 1.00 28.86 68 ARG B N 1
ATOM 1994 C CA . ARG B 1 70 ? 9.278 65.104 28.564 1.00 29.72 68 ARG B CA 1
ATOM 1995 C C . ARG B 1 70 ? 8.898 65.480 27.119 1.00 29.38 68 ARG B C 1
ATOM 1996 O O . ARG B 1 70 ? 8.770 66.663 26.800 1.00 27.39 68 ARG B O 1
ATOM 2012 N N . GLU B 1 72 ? 6.077 64.586 25.446 1.00 29.06 70 GLU B N 1
ATOM 2013 C CA . GLU B 1 72 ? 4.680 65.013 25.343 1.00 31.60 70 GLU B CA 1
ATOM 2014 C C . GLU B 1 72 ? 4.564 66.519 25.624 1.00 31.93 70 GLU B C 1
ATOM 2015 O O . GLU B 1 72 ? 3.734 67.205 25.009 1.00 33.01 70 GLU B O 1
ATOM 2021 N N . GLU B 1 73 ? 5.350 67.026 26.545 1.00 32.39 71 GLU B N 1
ATOM 2022 C CA . GLU B 1 73 ? 5.389 68.428 26.888 1.00 33.74 71 GLU B CA 1
ATOM 2023 C C . GLU B 1 73 ? 6.079 69.312 25.865 1.00 33.80 71 GLU B C 1
ATOM 2024 O O . GLU B 1 73 ? 5.486 70.309 25.390 1.00 33.39 71 GLU B O 1
ATOM 2030 N N . ASP B 1 74 ? 7.319 69.025 25.517 1.00 32.21 72 ASP B N 1
ATOM 2031 C CA . ASP B 1 74 ? 8.173 69.770 24.648 1.00 31.82 72 ASP B CA 1
ATOM 2032 C C . ASP B 1 74 ? 7.789 69.866 23.171 1.00 30.04 72 ASP B C 1
ATOM 2033 O O . ASP B 1 74 ? 8.143 70.879 22.524 1.00 29.23 72 ASP B O 1
ATOM 2038 N N . ILE B 1 75 ? 7.051 68.890 22.656 1.00 31.86 73 ILE B N 1
ATOM 2039 C CA . ILE B 1 75 ? 6.600 68.916 21.280 1.00 30.67 73 ILE B CA 1
ATOM 2040 C C . ILE B 1 75 ? 5.489 69.978 21.107 1.00 29.90 73 ILE B C 1
ATOM 2041 O O . ILE B 1 75 ? 5.394 70.546 20.025 1.00 29.91 73 ILE B O 1
ATOM 2046 N N . LYS B 1 76 ? 4.799 70.317 22.194 1.00 31.44 74 LYS B N 1
ATOM 2047 C CA . LYS B 1 76 ? 3.744 71.335 22.125 1.00 31.58 74 LYS B CA 1
ATOM 2048 C C . LYS B 1 76 ? 4.242 72.676 21.655 1.00 33.11 74 LYS B C 1
ATOM 2049 O O . LYS B 1 76 ? 3.502 73.406 20.963 1.00 38.82 74 LYS B O 1
ATOM 2055 N N . GLU B 1 77 ? 5.488 73.054 21.875 1.00 34.51 75 GLU B N 1
ATOM 2056 C CA . GLU B 1 77 ? 6.033 74.332 21.445 1.00 35.91 75 GLU B CA 1
ATOM 2057 C C . GLU B 1 77 ? 6.485 74.373 19.991 1.00 35.68 75 GLU B C 1
ATOM 2058 O O . GLU B 1 77 ? 6.828 75.468 19.494 1.00 34.92 75 GLU B O 1
ATOM 2064 N N . LYS B 1 78 ? 6.510 73.238 19.313 1.00 31.96 76 LYS B N 1
ATOM 2065 C CA . LYS B 1 78 ? 6.985 73.202 17.909 1.00 30.75 76 LYS B CA 1
ATOM 2066 C C . LYS B 1 78 ? 5.784 73.372 17.015 1.00 30.92 76 LYS B C 1
ATOM 2067 O O . LYS B 1 78 ? 4.762 72.689 17.230 1.00 31.62 76 LYS B O 1
ATOM 2073 N N . ALA B 1 79 ? 5.851 74.251 16.037 1.00 30.23 77 ALA B N 1
ATOM 2074 C CA . ALA B 1 79 ? 4.657 74.525 15.238 1.00 31.87 77 ALA B CA 1
ATOM 2075 C C . ALA B 1 79 ? 4.210 73.395 14.353 1.00 30.71 77 ALA B C 1
ATOM 2076 O O . ALA B 1 79 ? 3.002 73.056 14.314 1.00 32.75 77 ALA B O 1
ATOM 2078 N N . THR B 1 80 ? 5.101 72.753 13.609 1.00 28.09 78 THR B N 1
ATOM 2079 C CA . THR B 1 80 ? 4.744 71.762 12.625 1.00 27.42 78 THR B CA 1
ATOM 2080 C C . THR B 1 80 ? 4.947 70.310 13.022 1.00 24.97 78 THR B C 1
ATOM 2081 O O . THR B 1 80 ? 5.750 69.977 13.885 1.00 27.35 78 THR B O 1
ATOM 2085 N N . ALA B 1 81 ? 4.321 69.406 12.232 1.00 23.44 79 ALA B N 1
ATOM 2086 C CA . ALA B 1 81 ? 4.521 67.977 12.528 1.00 22.48 79 ALA B CA 1
ATOM 2087 C C . ALA B 1 81 ? 5.999 67.645 12.330 1.00 21.47 79 ALA B C 1
ATOM 2088 O O . ALA B 1 81 ? 6.621 66.927 13.129 1.00 22.99 79 ALA B O 1
ATOM 2090 N N . LYS B 1 82 ? 6.565 68.184 11.248 1.00 22.76 80 LYS B N 1
ATOM 2091 C CA . LYS B 1 82 ? 8.014 67.907 10.997 1.00 22.89 80 LYS B CA 1
ATOM 2092 C C . LYS B 1 82 ? 8.881 68.363 12.155 1.00 24.09 80 LYS B C 1
ATOM 2093 O O . LYS B 1 82 ? 9.783 67.609 12.583 1.00 23.48 80 LYS B O 1
ATOM 2099 N N . GLU B 1 83 ? 8.639 69.541 12.734 1.00 24.63 81 GLU B N 1
ATOM 2100 C CA . GLU B 1 83 ? 9.468 70.010 13.851 1.00 23.92 81 GLU B CA 1
ATOM 2101 C C . GLU B 1 83 ? 9.323 69.171 15.109 1.00 21.91 81 GLU B C 1
ATOM 2102 O O . GLU B 1 83 ? 10.296 68.893 15.817 1.00 23.12 81 GLU B O 1
ATOM 2108 N N . LYS B 1 84 ? 8.105 68.701 15.360 1.00 21.73 82 LYS B N 1
ATOM 2109 C CA . LYS B 1 84 ? 7.779 67.878 16.487 1.00 22.01 82 LYS B CA 1
ATOM 2110 C C . LYS B 1 84 ? 8.488 66.526 16.364 1.00 22.35 82 LYS B C 1
ATOM 2111 O O . LYS B 1 84 ? 9.228 66.089 17.273 1.00 22.06 82 LYS B O 1
ATOM 2117 N N . LEU B 1 85 ? 8.431 65.943 15.149 1.00 19.69 83 LEU B N 1
ATOM 2118 C CA . LEU B 1 85 ? 9.159 64.675 14.922 1.00 20.90 83 LEU B CA 1
ATOM 2119 C C . LEU B 1 85 ? 10.680 64.918 15.015 1.00 21.74 83 LEU B C 1
ATOM 2120 O O . LEU B 1 85 ? 11.438 64.080 15.498 1.00 22.93 83 LEU B O 1
ATOM 2125 N N . ALA B 1 86 ? 11.145 66.072 14.528 1.00 22.48 84 ALA B N 1
ATOM 2126 C CA . ALA B 1 86 ? 12.594 66.355 14.599 1.00 22.04 84 ALA B CA 1
ATOM 2127 C C . ALA B 1 86 ? 13.049 66.376 16.056 1.00 23.31 84 ALA B C 1
ATOM 2128 O O . ALA B 1 86 ? 14.084 65.825 16.408 1.00 25.32 84 ALA B O 1
ATOM 2130 N N . LEU B 1 87 ? 12.262 66.996 16.908 1.00 24.13 85 LEU B N 1
ATOM 2131 C CA . LEU B 1 87 ? 12.595 67.044 18.328 1.00 24.36 85 LEU B CA 1
ATOM 2132 C C . LEU B 1 87 ? 12.664 65.645 18.936 1.00 24.00 85 LEU B C 1
ATOM 2133 O O . LEU B 1 87 ? 13.672 65.266 19.547 1.00 23.95 85 LEU B O 1
ATOM 2138 N N . VAL B 1 88 ? 11.623 64.841 18.696 1.00 21.72 86 VAL B N 1
ATOM 2139 C CA . VAL B 1 88 ? 11.571 63.494 19.196 1.00 21.74 86 VAL B CA 1
ATOM 2140 C C . VAL B 1 88 ? 12.765 62.658 18.761 1.00 20.13 86 VAL B C 1
ATOM 2141 O O . VAL B 1 88 ? 13.373 62.059 19.635 1.00 20.91 86 VAL B O 1
ATOM 2145 N N . ILE B 1 89 ? 13.178 62.648 17.516 1.00 21.35 87 ILE B N 1
ATOM 2146 C CA . ILE B 1 89 ? 14.303 61.830 17.034 1.00 19.79 87 ILE B CA 1
ATOM 2147 C C . ILE B 1 89 ? 15.619 62.348 17.603 1.00 19.34 87 ILE B C 1
ATOM 2148 O O . ILE B 1 89 ? 16.397 61.585 18.165 1.00 19.77 87 ILE B O 1
ATOM 2153 N N . SER B 1 90 ? 15.749 63.670 17.579 1.00 22.08 88 SER B N 1
ATOM 2154 C CA . SER B 1 90 ? 16.997 64.289 18.077 1.00 21.85 88 SER B CA 1
ATOM 2155 C C . SER B 1 90 ? 17.130 64.019 19.581 1.00 23.64 88 SER B C 1
ATOM 2156 O O . SER B 1 90 ? 18.248 63.618 19.982 1.00 22.22 88 SER B O 1
ATOM 2159 N N . LYS B 1 91 ? 16.059 64.208 20.323 1.00 22.37 89 LYS B N 1
ATOM 2160 C CA . LYS B 1 91 ? 16.155 63.997 21.784 1.00 23.65 89 LYS B CA 1
ATOM 2161 C C . LYS B 1 91 ? 16.398 62.534 22.117 1.00 26.19 89 LYS B C 1
ATOM 2162 O O . LYS B 1 91 ? 17.228 62.212 22.997 1.00 25.99 89 LYS B O 1
ATOM 2168 N N . HIS B 1 92 ? 15.807 61.641 21.351 1.00 24.46 90 HIS B N 1
ATOM 2169 C CA . HIS B 1 92 ? 16.010 60.198 21.587 1.00 26.92 90 HIS B CA 1
ATOM 2170 C C . HIS B 1 92 ? 17.437 59.781 21.331 1.00 24.92 90 HIS B C 1
ATOM 2171 O O . HIS B 1 92 ? 18.131 59.168 22.152 1.00 25.28 90 HIS B O 1
ATOM 2178 N N . PHE B 1 93 ? 17.987 60.271 20.213 1.00 22.67 91 PHE B N 1
ATOM 2179 C CA . PHE B 1 93 ? 19.377 59.867 19.890 1.00 23.45 91 PHE B CA 1
ATOM 2180 C C . PHE B 1 93 ? 20.301 60.491 20.974 1.00 22.47 91 PHE B C 1
ATOM 2181 O O . PHE B 1 93 ? 21.232 59.815 21.366 1.00 23.66 91 PHE B O 1
ATOM 2189 N N . SER B 1 94 ? 19.978 61.719 21.371 1.00 23.96 92 SER B N 1
ATOM 2190 C CA . SER B 1 94 ? 20.773 62.387 22.406 1.00 27.70 92 SER B CA 1
ATOM 2191 C C . SER B 1 94 ? 20.747 61.639 23.729 1.00 28.13 92 SER B C 1
ATOM 2192 O O . SER B 1 94 ? 21.812 61.477 24.379 1.00 27.96 92 SER B O 1
ATOM 2195 N N . LEU B 1 95 ? 19.594 61.168 24.160 1.00 25.68 93 LEU B N 1
ATOM 2196 C CA . LEU B 1 95 ? 19.482 60.410 25.433 1.00 27.60 93 LEU B CA 1
ATOM 2197 C C . LEU B 1 95 ? 20.374 59.182 25.354 1.00 27.99 93 LEU B C 1
ATOM 2198 O O . LEU B 1 95 ? 21.160 58.889 26.283 1.00 28.74 93 LEU B O 1
ATOM 2203 N N . LEU B 1 96 ? 20.306 58.423 24.255 1.00 26.90 94 LEU B N 1
ATOM 2204 C CA . LEU B 1 96 ? 21.145 57.247 24.095 1.00 26.86 94 LEU B CA 1
ATOM 2205 C C . LEU B 1 96 ? 22.617 57.528 23.881 1.00 26.53 94 LEU B C 1
ATOM 2206 O O . LEU B 1 96 ? 23.470 56.754 24.355 1.00 27.95 94 LEU B O 1
ATOM 2211 N N . ALA B 1 97 ? 22.982 58.621 23.241 1.00 26.69 95 ALA B N 1
ATOM 2212 C CA . ALA B 1 97 ? 24.381 58.968 22.980 1.00 26.55 95 ALA B CA 1
ATOM 2213 C C . ALA B 1 97 ? 25.114 59.348 24.255 1.00 26.28 95 ALA B C 1
ATOM 2214 O O . ALA B 1 97 ? 26.337 59.341 24.314 1.00 28.54 95 ALA B O 1
ATOM 2216 N N . GLY B 1 98 ? 24.392 59.725 25.297 1.00 26.44 96 GLY B N 1
ATOM 2217 C CA . GLY B 1 98 ? 24.921 60.119 26.588 1.00 27.41 96 GLY B CA 1
ATOM 2218 C C . GLY B 1 98 ? 25.196 58.958 27.519 1.00 26.15 96 GLY B C 1
ATOM 2219 O O . GLY B 1 98 ? 25.819 59.144 28.569 1.00 27.74 96 GLY B O 1
ATOM 2220 N N . ASP B 1 99 ? 24.830 57.730 27.141 1.00 27.08 97 ASP B N 1
ATOM 2221 C CA . ASP B 1 99 ? 25.033 56.570 28.049 1.00 24.87 97 ASP B CA 1
ATOM 2222 C C . ASP B 1 99 ? 25.096 55.269 27.255 1.00 25.56 97 ASP B C 1
ATOM 2223 O O . ASP B 1 99 ? 24.061 54.704 26.865 1.00 25.58 97 ASP B O 1
ATOM 2228 N N . HIS B 1 100 ? 26.275 54.708 27.139 1.00 23.22 98 HIS B N 1
ATOM 2229 C CA . HIS B 1 100 ? 26.538 53.481 26.384 1.00 22.72 98 HIS B CA 1
ATOM 2230 C C . HIS B 1 100 ? 25.718 52.331 26.900 1.00 22.13 98 HIS B C 1
ATOM 2231 O O . HIS B 1 100 ? 25.224 51.496 26.098 1.00 23.61 98 HIS B O 1
ATOM 2238 N N . ASN B 1 101 ? 25.652 52.152 28.229 1.00 22.47 99 ASN B N 1
ATOM 2239 C CA . ASN B 1 101 ? 24.875 51.086 28.827 1.00 23.14 99 ASN B CA 1
ATOM 2240 C C . ASN B 1 101 ? 23.376 51.230 28.552 1.00 21.94 99 ASN B C 1
ATOM 2241 O O . ASN B 1 101 ? 22.748 50.210 28.226 1.00 23.68 99 ASN B O 1
ATOM 2246 N N . LEU B 1 102 ? 22.848 52.426 28.668 1.00 23.14 100 LEU B N 1
ATOM 2247 C CA . LEU B 1 102 ? 21.437 52.715 28.449 1.00 23.79 100 LEU B CA 1
ATOM 2248 C C . LEU B 1 102 ? 21.055 52.426 26.981 1.00 24.04 100 LEU B C 1
ATOM 2249 O O . LEU B 1 102 ? 19.982 51.838 26.781 1.00 25.20 100 LEU B O 1
ATOM 2254 N N . ALA B 1 103 ? 21.982 52.733 26.083 1.00 22.70 101 ALA B N 1
ATOM 2255 C CA . ALA B 1 103 ? 21.719 52.407 24.651 1.00 23.62 101 ALA B CA 1
ATOM 2256 C C . ALA B 1 103 ? 21.537 50.923 24.503 1.00 23.41 101 ALA B C 1
ATOM 2257 O O . ALA B 1 103 ? 20.581 50.447 23.844 1.00 25.28 101 ALA B O 1
ATOM 2259 N N . ILE B 1 104 ? 22.426 50.121 25.074 1.00 21.40 102 ILE B N 1
ATOM 2260 C CA . ILE B 1 104 ? 22.350 48.670 24.913 1.00 23.77 102 ILE B CA 1
ATOM 2261 C C . ILE B 1 104 ? 21.102 48.094 25.547 1.00 23.38 102 ILE B C 1
ATOM 2262 O O . ILE B 1 104 ? 20.318 47.362 24.921 1.00 26.33 102 ILE B O 1
ATOM 2267 N N . VAL B 1 105 ? 20.838 48.541 26.774 1.00 21.51 103 VAL B N 1
ATOM 2268 C CA . VAL B 1 105 ? 19.654 48.033 27.451 1.00 23.40 103 VAL B CA 1
ATOM 2269 C C . VAL B 1 105 ? 18.347 48.386 26.757 1.00 24.97 103 VAL B C 1
ATOM 2270 O O . VAL B 1 105 ? 17.512 47.485 26.489 1.00 23.99 103 VAL B O 1
ATOM 2274 N N . THR B 1 106 ? 18.106 49.675 26.481 1.00 23.44 104 THR B N 1
ATOM 2275 C CA . THR B 1 106 ? 16.833 50.120 25.956 1.00 28.27 104 THR B CA 1
ATOM 2276 C C . THR B 1 106 ? 16.542 49.620 24.563 1.00 27.99 104 THR B C 1
ATOM 2277 O O . THR B 1 106 ? 15.352 49.670 24.152 1.00 30.54 104 THR B O 1
ATOM 2281 N N . GLN B 1 107 ? 17.530 49.159 23.811 1.00 30.19 105 GLN B N 1
ATOM 2282 C CA . GLN B 1 107 ? 17.411 48.605 22.510 1.00 30.47 105 GLN B CA 1
ATOM 2283 C C . GLN B 1 107 ? 17.284 47.079 22.544 1.00 30.71 105 GLN B C 1
ATOM 2284 O O . GLN B 1 107 ? 16.258 46.546 22.103 1.00 32.13 105 GLN B O 1
ATOM 2290 N N . LEU B 1 108 ? 18.258 46.412 23.151 1.00 27.86 106 LEU B N 1
ATOM 2291 C CA . LEU B 1 108 ? 18.295 44.982 23.202 1.00 25.72 106 LEU B CA 1
ATOM 2292 C C . LEU B 1 108 ? 17.358 44.290 24.184 1.00 26.45 106 LEU B C 1
ATOM 2293 O O . LEU B 1 108 ? 17.167 43.067 24.031 1.00 27.13 106 LEU B O 1
ATOM 2298 N N . GLU B 1 109 ? 16.806 44.955 25.171 1.00 27.85 107 GLU B N 1
ATOM 2299 C CA . GLU B 1 109 ? 15.902 44.315 26.144 1.00 26.32 107 GLU B CA 1
ATOM 2300 C C . GLU B 1 109 ? 14.457 44.786 25.922 1.00 27.99 107 GLU B C 1
ATOM 2301 O O . GLU B 1 109 ? 13.589 44.590 26.774 1.00 28.86 107 GLU B O 1
ATOM 2307 N N . LEU B 1 110 ? 14.255 45.562 24.888 1.00 30.02 108 LEU B N 1
ATOM 2308 C CA . LEU B 1 110 ? 12.939 46.144 24.613 1.00 32.98 108 LEU B CA 1
ATOM 2309 C C . LEU B 1 110 ? 11.917 45.056 24.361 1.00 34.46 108 LEU B C 1
ATOM 2310 O O . LEU B 1 110 ? 10.851 45.084 25.007 1.00 37.74 108 LEU B O 1
ATOM 2315 N N . ARG B 1 111 ? 12.243 44.088 23.537 1.00 33.81 109 ARG B N 1
ATOM 2316 C CA . ARG B 1 111 ? 11.246 43.046 23.219 1.00 35.84 109 ARG B CA 1
ATOM 2317 C C . ARG B 1 111 ? 11.662 41.711 23.793 1.00 35.40 109 ARG B C 1
ATOM 2318 O O . ARG B 1 111 ? 12.600 41.022 23.384 1.00 38.13 109 ARG B O 1
ATOM 2326 N N . GLN B 1 112 ? 11.023 41.346 24.896 1.00 34.02 110 GLN B N 1
ATOM 2327 C CA . GLN B 1 112 ? 11.208 40.172 25.687 1.00 32.28 110 GLN B CA 1
ATOM 2328 C C . GLN B 1 112 ? 10.363 38.964 25.276 1.00 31.83 110 GLN B C 1
ATOM 2329 O O . GLN B 1 112 ? 9.221 39.143 24.849 1.00 34.11 110 GLN B O 1
ATOM 2335 N N . SER B 1 113 ? 10.877 37.767 25.481 1.00 30.25 111 SER B N 1
ATOM 2336 C CA . SER B 1 113 ? 10.131 36.535 25.151 1.00 33.11 111 SER B CA 1
ATOM 2337 C C . SER B 1 113 ? 9.014 36.267 26.142 1.00 33.65 111 SER B C 1
ATOM 2338 O O . SER B 1 113 ? 7.892 35.894 25.771 1.00 33.88 111 SER B O 1
ATOM 2341 N N . ASN B 1 114 ? 9.257 36.478 27.438 1.00 32.65 112 ASN B N 1
ATOM 2342 C CA . ASN B 1 114 ? 8.202 36.264 28.438 1.00 33.25 112 ASN B CA 1
ATOM 2343 C C . ASN B 1 114 ? 7.025 37.210 28.202 1.00 32.33 112 ASN B C 1
ATOM 2344 O O . ASN B 1 114 ? 7.132 38.415 28.251 1.00 31.77 112 ASN B O 1
ATOM 2349 N N . LEU B 1 115 ? 5.818 36.634 28.083 1.00 33.95 113 LEU B N 1
ATOM 2350 C CA . LEU B 1 115 ? 4.619 37.404 27.796 1.00 34.62 113 LEU B CA 1
ATOM 2351 C C . LEU B 1 115 ? 4.365 38.547 28.752 1.00 32.33 113 LEU B C 1
ATOM 2352 O O . LEU B 1 115 ? 4.134 39.699 28.335 1.00 32.79 113 LEU B O 1
ATOM 2357 N N . GLU B 1 116 ? 4.273 38.263 30.062 1.00 31.57 114 GLU B N 1
ATOM 2358 C CA . GLU B 1 116 ? 3.917 39.330 30.988 1.00 30.36 114 GLU B CA 1
ATOM 2359 C C . GLU B 1 116 ? 4.978 40.412 31.045 1.00 29.40 114 GLU B C 1
ATOM 2360 O O . GLU B 1 116 ? 4.673 41.606 31.080 1.00 30.20 114 GLU B O 1
ATOM 2366 N N . LEU B 1 117 ? 6.247 40.029 31.043 1.00 28.42 115 LEU B N 1
ATOM 2367 C CA . LEU B 1 117 ? 7.322 41.050 31.008 1.00 27.42 115 LEU B CA 1
ATOM 2368 C C . LEU B 1 117 ? 7.183 41.878 29.719 1.00 26.51 115 LEU B C 1
ATOM 2369 O O . LEU B 1 117 ? 7.316 43.106 29.773 1.00 28.35 115 LEU B O 1
ATOM 2374 N N . ARG B 1 118 ? 6.924 41.215 28.604 1.00 24.72 116 ARG B N 1
ATOM 2375 C CA . ARG B 1 118 ? 6.780 41.947 27.326 1.00 26.47 116 ARG B CA 1
ATOM 2376 C C . ARG B 1 118 ? 5.633 42.947 27.406 1.00 26.07 116 ARG B C 1
ATOM 2377 O O . ARG B 1 118 ? 5.770 44.118 27.032 1.00 27.44 116 ARG B O 1
ATOM 2385 N N . GLN B 1 119 ? 4.469 42.501 27.872 1.00 27.79 117 GLN B N 1
ATOM 2386 C CA . GLN B 1 119 ? 3.314 43.410 28.018 1.00 25.05 117 GLN B CA 1
ATOM 2387 C C . GLN B 1 119 ? 3.614 44.614 28.866 1.00 24.69 117 GLN B C 1
ATOM 2388 O O . GLN B 1 119 ? 3.185 45.747 28.573 1.00 26.45 117 GLN B O 1
ATOM 2394 N N . LYS B 1 120 ? 4.346 44.437 29.977 1.00 25.12 118 LYS B N 1
ATOM 2395 C CA . LYS B 1 120 ? 4.678 45.515 30.861 1.00 26.66 118 LYS B CA 1
ATOM 2396 C C . LYS B 1 120 ? 5.589 46.549 30.187 1.00 25.18 118 LYS B C 1
ATOM 2397 O O . LYS B 1 120 ? 5.330 47.743 30.344 1.00 26.68 118 LYS B O 1
ATOM 2403 N N . ILE B 1 121 ? 6.588 46.057 29.477 1.00 25.01 119 ILE B N 1
ATOM 2404 C CA . ILE B 1 121 ? 7.521 46.963 28.752 1.00 24.09 119 ILE B CA 1
ATOM 2405 C C . ILE B 1 121 ? 6.790 47.609 27.597 1.00 25.64 119 ILE B C 1
ATOM 2406 O O . ILE B 1 121 ? 6.894 48.826 27.376 1.00 28.11 119 ILE B O 1
ATOM 2411 N N . ASN B 1 122 ? 5.973 46.842 26.870 1.00 26.32 120 ASN B N 1
ATOM 2412 C CA . ASN B 1 122 ? 5.193 47.385 25.773 1.00 27.32 120 ASN B CA 1
ATOM 2413 C C . ASN B 1 122 ? 4.278 48.505 26.281 1.00 26.30 120 ASN B C 1
ATOM 2414 O O . ASN B 1 122 ? 4.017 49.468 25.534 1.00 27.81 120 ASN B O 1
ATOM 2419 N N . GLU B 1 123 ? 3.742 48.357 27.474 1.00 25.99 121 GLU B N 1
ATOM 2420 C CA . GLU B 1 123 ? 2.848 49.367 28.080 1.00 27.90 121 GLU B CA 1
ATOM 2421 C C . GLU B 1 123 ? 3.535 50.702 28.220 1.00 26.14 121 GLU B C 1
ATOM 2422 O O . GLU B 1 123 ? 2.984 51.783 27.937 1.00 28.33 121 GLU B O 1
ATOM 2428 N N . ILE B 1 124 ? 4.774 50.683 28.687 1.00 25.51 122 ILE B N 1
ATOM 2429 C CA . ILE B 1 124 ? 5.575 51.895 28.788 1.00 24.26 122 ILE B CA 1
ATOM 2430 C C . ILE B 1 124 ? 5.843 52.463 27.387 1.00 23.72 122 ILE B C 1
ATOM 2431 O O . ILE B 1 124 ? 5.685 53.684 27.131 1.00 26.04 122 ILE B O 1
ATOM 2436 N N . LEU B 1 125 ? 6.172 51.593 26.471 1.00 24.55 123 LEU B N 1
ATOM 2437 C CA . LEU B 1 125 ? 6.540 52.072 25.113 1.00 24.82 123 LEU B CA 1
ATOM 2438 C C . LEU B 1 125 ? 5.330 52.529 24.334 1.00 24.96 123 LEU B C 1
ATOM 2439 O O . LEU B 1 125 ? 5.471 53.386 23.427 1.00 25.50 123 LEU B O 1
ATOM 2444 N N . LYS B 1 126 ? 4.118 52.181 24.708 1.00 24.70 124 LYS B N 1
ATOM 2445 C CA . LYS B 1 126 ? 2.901 52.667 24.078 1.00 23.96 124 LYS B CA 1
ATOM 2446 C C . LYS B 1 126 ? 2.832 54.180 24.140 1.00 23.65 124 LYS B C 1
ATOM 2447 O O . LYS B 1 126 ? 2.285 54.866 23.291 1.00 24.90 124 LYS B O 1
ATOM 2450 N N . GLY B 1 127 ? 3.363 54.751 25.237 1.00 23.54 125 GLY B N 1
ATOM 2451 C CA . GLY B 1 127 ? 3.427 56.192 25.403 1.00 24.12 125 GLY B CA 1
ATOM 2452 C C . GLY B 1 127 ? 4.131 56.865 24.229 1.00 22.50 125 GLY B C 1
ATOM 2453 O O . GLY B 1 127 ? 3.755 57.962 23.814 1.00 23.41 125 GLY B O 1
ATOM 2454 N N . TYR B 1 128 ? 5.266 56.275 23.828 1.00 23.02 126 TYR B N 1
ATOM 2455 C CA . TYR B 1 128 ? 6.038 56.801 22.702 1.00 21.01 126 TYR B CA 1
ATOM 2456 C C . TYR B 1 128 ? 5.220 56.685 21.418 1.00 18.32 126 TYR B C 1
ATOM 2457 O O . TYR B 1 128 ? 5.110 57.650 20.672 1.00 21.21 126 TYR B O 1
ATOM 2466 N N . LEU B 1 129 ? 4.602 55.537 21.236 1.00 18.61 127 LEU B N 1
ATOM 2467 C CA . LEU B 1 129 ? 3.790 55.342 20.012 1.00 17.89 127 LEU B CA 1
ATOM 2468 C C . LEU B 1 129 ? 2.633 56.322 20.001 1.00 19.23 127 LEU B C 1
ATOM 2469 O O . LEU B 1 129 ? 2.399 56.870 18.938 1.00 20.41 127 LEU B O 1
ATOM 2474 N N . ASN B 1 130 ? 2.010 56.601 21.164 1.00 21.19 128 ASN B N 1
ATOM 2475 C CA . ASN B 1 130 ? 0.919 57.577 21.204 1.00 19.70 128 ASN B CA 1
ATOM 2476 C C . ASN B 1 130 ? 1.373 58.960 20.770 1.00 21.34 128 ASN B C 1
ATOM 2477 O O . ASN B 1 130 ? 0.687 59.623 20.010 1.00 23.11 128 ASN B O 1
ATOM 2482 N N . ILE B 1 131 ? 2.566 59.380 21.151 1.00 20.24 129 ILE B N 1
ATOM 2483 C CA . ILE B 1 131 ? 3.149 60.663 20.710 1.00 20.78 129 ILE B CA 1
ATOM 2484 C C . ILE B 1 131 ? 3.224 60.679 19.173 1.00 22.37 129 ILE B C 1
ATOM 2485 O O . ILE B 1 131 ? 2.793 61.682 18.595 1.00 21.81 129 ILE B O 1
ATOM 2490 N N . LEU B 1 132 ? 3.770 59.649 18.560 1.00 19.81 130 LEU B N 1
ATOM 2491 C CA . LEU B 1 132 ? 3.863 59.558 17.094 1.00 21.85 130 LEU B CA 1
ATOM 2492 C C . LEU B 1 132 ? 2.523 59.668 16.410 1.00 21.53 130 LEU B C 1
ATOM 2493 O O . LEU B 1 132 ? 2.326 60.428 15.451 1.00 21.60 130 LEU B O 1
ATOM 2498 N N . ASP B 1 133 ? 1.563 58.887 16.936 1.00 19.79 131 ASP B N 1
ATOM 2499 C CA . ASP B 1 133 ? 0.218 58.862 16.302 1.00 20.42 131 ASP B CA 1
ATOM 2500 C C . ASP B 1 133 ? -0.395 60.263 16.383 1.00 19.92 131 ASP B C 1
ATOM 2501 O O . ASP B 1 133 ? -1.037 60.704 15.424 1.00 21.23 131 ASP B O 1
ATOM 2506 N N . GLY B 1 134 ? -0.189 60.916 17.554 1.00 20.85 132 GLY B N 1
ATOM 2507 C CA . GLY B 1 134 ? -0.750 62.258 17.729 1.00 24.60 132 GLY B CA 1
ATOM 2508 C C . GLY B 1 134 ? -0.132 63.243 16.746 1.00 22.32 132 GLY B C 1
ATOM 2509 O O . GLY B 1 134 ? -0.824 64.033 16.107 1.00 24.59 132 GLY B O 1
ATOM 2510 N N . ILE B 1 135 ? 1.198 63.202 16.620 1.00 20.74 133 ILE B N 1
ATOM 2511 C CA . ILE B 1 135 ? 1.864 64.111 15.687 1.00 21.26 133 ILE B CA 1
ATOM 2512 C C . ILE B 1 135 ? 1.313 63.884 14.279 1.00 19.50 133 ILE B C 1
ATOM 2513 O O . ILE B 1 135 ? 1.017 64.859 13.593 1.00 22.66 133 ILE B O 1
ATOM 2518 N N . LEU B 1 136 ? 1.168 62.629 13.861 1.00 18.68 134 LEU B N 1
ATOM 2519 C CA . LEU B 1 136 ? 0.680 62.292 12.528 1.00 19.56 134 LEU B CA 1
ATOM 2520 C C . LEU B 1 136 ? -0.806 62.698 12.377 1.00 19.97 134 LEU B C 1
ATOM 2521 O O . LEU B 1 136 ? -1.153 63.325 11.386 1.00 20.89 134 LEU B O 1
ATOM 2526 N N . THR B 1 137 ? -1.595 62.450 13.417 1.00 21.34 135 THR B N 1
ATOM 2527 C CA . THR B 1 137 ? -3.031 62.791 13.308 1.00 21.93 135 THR B CA 1
ATOM 2528 C C . THR B 1 137 ? -3.257 64.270 13.100 1.00 25.13 135 THR B C 1
ATOM 2529 O O . THR B 1 137 ? -3.990 64.697 12.162 1.00 26.99 135 THR B O 1
ATOM 2533 N N . GLU B 1 138 ? -2.634 65.112 13.891 1.00 24.36 136 GLU B N 1
ATOM 2534 C CA . GLU B 1 138 ? -2.708 66.554 13.819 1.00 27.51 136 GLU B CA 1
ATOM 2535 C C . GLU B 1 138 ? -2.097 67.110 12.550 1.00 27.33 136 GLU B C 1
ATOM 2536 O O . GLU B 1 138 ? -2.637 67.986 11.865 1.00 28.29 136 GLU B O 1
ATOM 2542 N N . GLY B 1 139 ? -1.009 66.486 12.079 1.00 26.06 137 GLY B N 1
ATOM 2543 C CA . GLY B 1 139 ? -0.360 66.852 10.844 1.00 23.56 137 GLY B CA 1
ATOM 2544 C C . GLY B 1 139 ? -1.270 66.679 9.636 1.00 21.18 137 GLY B C 1
ATOM 2545 O O . GLY B 1 139 ? -1.297 67.467 8.697 1.00 24.23 137 GLY B O 1
ATOM 2546 N N . ILE B 1 140 ? -2.116 65.634 9.647 1.00 19.66 138 ILE B N 1
ATOM 2547 C CA . ILE B 1 140 ? -3.045 65.398 8.573 1.00 21.22 138 ILE B CA 1
ATOM 2548 C C . ILE B 1 140 ? -4.134 66.494 8.572 1.00 23.06 138 ILE B C 1
ATOM 2549 O O . ILE B 1 140 ? -4.482 67.028 7.531 1.00 24.89 138 ILE B O 1
ATOM 2554 N N . GLN B 1 141 ? -4.616 66.810 9.755 1.00 21.23 139 GLN B N 1
ATOM 2555 C CA . GLN B 1 141 ? -5.658 67.864 9.863 1.00 26.06 139 GLN B CA 1
ATOM 2556 C C . GLN B 1 141 ? -5.132 69.202 9.479 1.00 27.09 139 GLN B C 1
ATOM 2557 O O . GLN B 1 141 ? -5.869 70.028 8.865 1.00 29.11 139 GLN B O 1
ATOM 2568 N N . SER B 1 142 ? -3.847 69.514 9.695 1.00 28.47 140 SER B N 1
ATOM 2569 C CA . SER B 1 142 ? -3.285 70.763 9.275 1.00 29.17 140 SER B CA 1
ATOM 2570 C C . SER B 1 142 ? -2.865 70.761 7.805 1.00 29.81 140 SER B C 1
ATOM 2571 O O . SER B 1 142 ? -2.539 71.835 7.275 1.00 31.92 140 SER B O 1
ATOM 2574 N N . GLY B 1 143 ? -2.791 69.617 7.144 1.00 27.33 141 GLY B N 1
ATOM 2575 C CA . GLY B 1 143 ? -2.487 69.582 5.710 1.00 28.92 141 GLY B CA 1
ATOM 2576 C C . GLY B 1 143 ? -1.002 69.427 5.457 1.00 28.38 141 GLY B C 1
ATOM 2577 O O . GLY B 1 143 ? -0.486 69.397 4.341 1.00 29.30 141 GLY B O 1
ATOM 2578 N N . GLU B 1 144 ? -0.291 69.201 6.562 1.00 30.00 142 GLU B N 1
ATOM 2579 C CA . GLU B 1 144 ? 1.144 69.023 6.429 1.00 28.34 142 GLU B CA 1
ATOM 2580 C C . GLU B 1 144 ? 1.484 67.556 6.063 1.00 30.85 142 GLU B C 1
ATOM 2581 O O . GLU B 1 144 ? 2.406 67.397 5.230 1.00 31.91 142 GLU B O 1
ATOM 2591 N N . ILE B 1 145 ? 0.714 66.638 6.580 1.00 25.58 143 ILE B N 1
ATOM 2592 C CA . ILE B 1 145 ? 0.960 65.203 6.379 1.00 26.18 143 ILE B CA 1
ATOM 2593 C C . ILE B 1 145 ? 0.015 64.64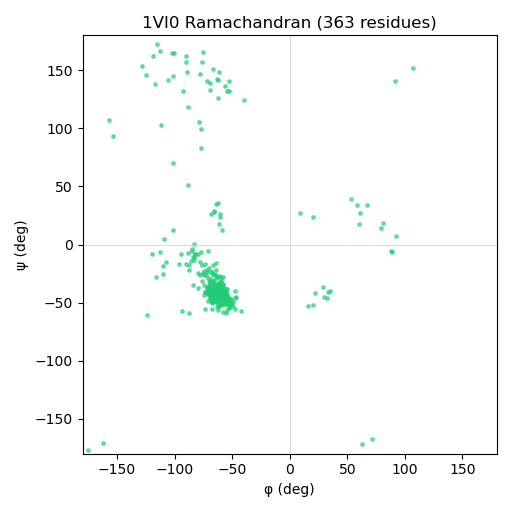8 5.308 1.00 25.38 143 ILE B C 1
ATOM 2594 O O . ILE B 1 145 ? -1.132 65.089 5.167 1.00 22.74 143 ILE B O 1
ATOM 2599 N N . LYS B 1 146 ? 0.540 63.695 4.541 1.00 24.42 144 LYS B N 1
ATOM 2600 C CA . LYS B 1 146 ? -0.227 63.026 3.480 1.00 25.16 144 LYS B CA 1
ATOM 2601 C C . LYS B 1 146 ? -1.666 62.709 3.827 1.00 26.33 144 LYS B C 1
ATOM 2602 O O . LYS B 1 146 ? -1.956 62.033 4.814 1.00 23.02 144 LYS B O 1
ATOM 2608 N N . GLU B 1 147 ? -2.656 63.166 3.017 1.00 24.17 145 GLU B N 1
ATOM 2609 C CA . GLU B 1 147 ? -4.038 62.849 3.312 1.00 26.96 145 GLU B CA 1
ATOM 2610 C C . GLU B 1 147 ? -4.277 61.361 3.006 1.00 21.51 145 GLU B C 1
ATOM 2611 O O . GLU B 1 147 ? -3.599 60.811 2.121 1.00 25.35 145 GLU B O 1
ATOM 2617 N N . GLY B 1 148 ? -5.039 60.695 3.834 1.00 20.55 146 GLY B N 1
ATOM 2618 C CA . GLY B 1 148 ? -5.273 59.257 3.611 1.00 21.40 146 GLY B CA 1
ATOM 2619 C C . GLY B 1 148 ? -4.192 58.379 4.312 1.00 19.48 146 GLY B C 1
ATOM 2620 O O 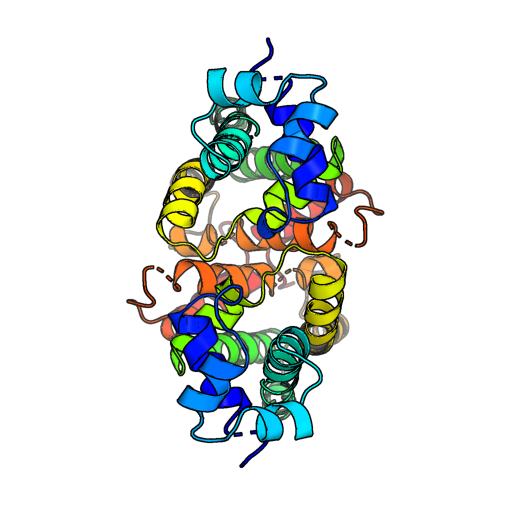. GLY B 1 148 ? -4.321 57.159 4.271 1.00 19.88 146 GLY B O 1
ATOM 2621 N N . LEU B 1 149 ? -3.179 59.009 4.872 1.00 20.67 147 LEU B N 1
ATOM 2622 C CA . LEU B 1 149 ? -2.102 58.241 5.549 1.00 19.81 147 LEU B CA 1
ATOM 2623 C C . LEU B 1 149 ? -2.666 57.302 6.618 1.00 17.89 147 LEU B C 1
ATOM 2624 O O . LEU B 1 149 ? -3.617 57.673 7.338 1.00 19.45 147 LEU B O 1
ATOM 2629 N N . ASP B 1 150 ? -2.234 56.069 6.617 1.00 17.29 148 ASP B N 1
ATOM 2630 C CA . ASP B 1 150 ? -2.607 55.103 7.662 1.00 16.69 148 ASP B CA 1
ATOM 2631 C C . ASP B 1 150 ? -1.694 55.458 8.854 1.00 19.15 148 ASP B C 1
ATOM 2632 O O . ASP B 1 150 ? -0.504 55.088 8.796 1.00 17.60 148 ASP B O 1
ATOM 2637 N N . VAL B 1 151 ? -2.254 56.072 9.855 1.00 19.03 149 VAL B N 1
ATOM 2638 C CA . VAL B 1 151 ? -1.494 56.550 11.027 1.00 17.45 149 VAL B CA 1
ATOM 2639 C C . VAL B 1 151 ? -0.749 55.413 11.680 1.00 14.76 149 VAL B C 1
ATOM 2640 O O . VAL B 1 151 ? 0.453 55.555 12.045 1.00 18.22 149 VAL B O 1
ATOM 2644 N N . ARG B 1 152 ? -1.421 54.292 11.917 1.00 16.58 150 ARG B N 1
ATOM 2645 C CA . ARG B 1 152 ? -0.749 53.129 12.544 1.00 16.30 150 ARG B CA 1
ATOM 2646 C C . ARG B 1 152 ? 0.440 52.663 11.734 1.00 17.07 150 ARG B C 1
ATOM 2647 O O . ARG B 1 152 ? 1.529 52.442 12.287 1.00 16.75 150 ARG B O 1
ATOM 2655 N N . LEU B 1 153 ? 0.265 52.479 10.430 1.00 16.48 151 LEU B N 1
ATOM 2656 C CA . LEU B 1 153 ? 1.388 52.019 9.604 1.00 18.45 151 LEU B CA 1
ATOM 2657 C C . LEU B 1 153 ? 2.522 53.065 9.576 1.00 18.00 151 LEU B C 1
ATOM 2658 O O . LEU B 1 153 ? 3.691 52.618 9.659 1.00 18.98 151 LEU B O 1
ATOM 2663 N N . ALA B 1 154 ? 2.202 54.332 9.490 1.00 16.37 152 ALA B N 1
ATOM 2664 C CA . ALA B 1 154 ? 3.247 55.376 9.429 1.00 17.09 152 ALA B CA 1
ATOM 2665 C C . ALA B 1 154 ? 3.999 55.470 10.750 1.00 17.98 152 ALA B C 1
ATOM 2666 O O . ALA B 1 154 ? 5.238 55.651 10.813 1.00 18.85 152 ALA B O 1
ATOM 2668 N N . ARG B 1 155 ? 3.269 55.220 11.849 1.00 17.64 153 ARG B N 1
ATOM 2669 C CA . ARG B 1 155 ? 3.946 55.128 13.147 1.00 18.78 153 ARG B CA 1
ATOM 2670 C C . ARG B 1 155 ? 4.847 53.910 13.209 1.00 16.30 153 ARG B C 1
ATOM 2671 O O . ARG B 1 155 ? 5.975 54.015 13.768 1.00 19.74 153 ARG B O 1
ATOM 2679 N N . GLN B 1 156 ? 4.472 52.776 12.594 1.00 14.52 154 GLN B N 1
ATOM 2680 C CA . GLN B 1 156 ? 5.356 51.593 12.574 1.00 16.16 154 GLN B CA 1
ATOM 2681 C C . GLN B 1 156 ? 6.619 51.967 11.742 1.00 14.44 154 GLN B C 1
ATOM 2682 O O . GLN B 1 156 ? 7.701 51.514 12.151 1.00 16.25 154 GLN B O 1
ATOM 2696 N N . ILE B 1 158 ? 7.951 55.002 11.367 1.00 17.93 156 ILE B N 1
ATOM 2697 C CA . ILE B 1 158 ? 8.803 55.974 12.100 1.00 17.41 156 ILE B CA 1
ATOM 2698 C C . ILE B 1 158 ? 9.498 55.283 13.248 1.00 16.54 156 ILE B C 1
ATOM 2699 O O . ILE B 1 158 ? 10.762 55.310 13.362 1.00 16.61 156 ILE B O 1
ATOM 2704 N N . PHE B 1 159 ? 8.769 54.583 14.114 1.00 13.71 157 PHE B N 1
ATOM 2705 C CA . PHE B 1 159 ? 9.355 53.825 15.196 1.00 17.65 157 PHE B CA 1
ATOM 2706 C C . PHE B 1 159 ? 10.312 52.736 14.762 1.00 17.86 157 PHE B C 1
ATOM 2707 O O . PHE B 1 159 ? 11.500 52.716 15.219 1.00 16.29 157 PHE B O 1
ATOM 2715 N N . GLY B 1 160 ? 10.077 52.055 13.652 1.00 16.02 158 GLY B N 1
ATOM 2716 C CA . GLY B 1 160 ? 10.921 50.963 13.162 1.00 18.01 158 GLY B CA 1
ATOM 2717 C C . GLY B 1 160 ? 12.293 51.538 12.656 1.00 17.76 158 GLY B C 1
ATOM 2718 O O . GLY B 1 160 ? 13.314 50.910 12.903 1.00 17.78 158 GLY B O 1
ATOM 2719 N N . THR B 1 161 ? 12.195 52.671 12.011 1.00 15.16 159 THR B N 1
ATOM 2720 C CA . THR B 1 161 ? 13.319 53.409 11.405 1.00 17.04 159 THR B CA 1
ATOM 2721 C C . THR B 1 161 ? 14.215 53.920 12.540 1.00 16.16 159 THR B C 1
ATOM 2722 O O . THR B 1 161 ? 15.401 53.668 12.527 1.00 17.23 159 THR B O 1
ATOM 2726 N N . ILE B 1 162 ? 13.625 54.661 13.467 1.00 15.54 160 ILE B N 1
ATOM 2727 C CA . ILE B 1 162 ? 14.388 55.092 14.656 1.00 16.51 160 ILE B CA 1
ATOM 2728 C C . ILE B 1 162 ? 15.048 53.922 15.328 1.00 16.70 160 ILE B C 1
ATOM 2729 O O . ILE B 1 162 ? 16.311 53.883 15.562 1.00 16.84 160 ILE B O 1
ATOM 2734 N N . ASP B 1 163 ? 14.317 52.862 15.628 1.00 17.23 161 ASP B N 1
ATOM 2735 C CA . ASP B 1 163 ? 14.827 51.708 16.348 1.00 19.22 161 ASP B CA 1
ATOM 2736 C C . ASP B 1 163 ? 15.951 50.969 15.607 1.00 20.52 161 ASP B C 1
ATOM 2737 O O . ASP B 1 163 ? 17.013 50.649 16.219 1.00 19.11 161 ASP B O 1
ATOM 2742 N N . GLU B 1 164 ? 15.810 50.783 14.307 1.00 17.83 162 GLU B N 1
ATOM 2743 C CA . GLU B 1 164 ? 16.823 50.069 13.529 1.00 19.16 162 GLU B CA 1
ATOM 2744 C C . GLU B 1 164 ? 18.063 50.948 13.420 1.00 16.49 162 GLU B C 1
ATOM 2745 O O . GLU B 1 164 ? 19.174 50.381 13.458 1.00 17.44 162 GLU B O 1
ATOM 2751 N N . THR B 1 165 ? 17.855 52.250 13.288 1.00 14.44 163 THR B N 1
ATOM 2752 C CA . THR B 1 165 ? 19.020 53.188 13.219 1.00 17.09 163 THR B CA 1
ATOM 2753 C C . THR B 1 165 ? 19.814 53.073 14.514 1.00 16.21 163 THR B C 1
ATOM 2754 O O . THR B 1 165 ? 21.044 52.953 14.541 1.00 17.15 163 THR B O 1
ATOM 2758 N N . VAL B 1 166 ? 19.118 53.141 15.641 1.00 15.62 164 VAL B N 1
ATOM 2759 C CA . VAL B 1 166 ? 19.868 53.045 16.947 1.00 18.28 164 VAL B CA 1
ATOM 2760 C C . VAL B 1 166 ? 20.451 51.675 17.139 1.00 19.53 164 VAL B C 1
ATOM 2761 O O . VAL B 1 166 ? 21.636 51.473 17.516 1.00 18.11 164 VAL B O 1
ATOM 2765 N N . THR B 1 167 ? 19.741 50.570 16.837 1.00 15.70 165 THR B N 1
ATOM 2766 C CA . THR B 1 167 ? 20.307 49.224 17.031 1.00 17.10 165 THR B CA 1
ATOM 2767 C C . THR B 1 167 ? 21.510 48.955 16.153 1.00 18.82 165 THR B C 1
ATOM 2768 O O . THR B 1 167 ? 22.460 48.272 16.594 1.00 20.08 165 THR B O 1
ATOM 2772 N N . THR B 1 168 ? 21.547 49.474 14.921 1.00 15.69 166 THR B N 1
ATOM 2773 C CA . THR B 1 168 ? 22.739 49.266 14.056 1.00 19.01 166 THR B CA 1
ATOM 2774 C C . THR B 1 168 ? 23.939 49.998 14.713 1.00 18.09 166 THR B C 1
ATOM 2775 O O . THR B 1 168 ? 25.053 49.430 14.773 1.00 19.31 166 THR B O 1
ATOM 2779 N N . TRP B 1 169 ? 23.679 51.176 15.223 1.00 18.29 167 TRP B N 1
ATOM 2780 C CA . TRP B 1 169 ? 24.731 51.956 15.920 1.00 20.26 167 TRP B CA 1
ATOM 2781 C C . TRP B 1 169 ? 25.191 51.170 17.149 1.00 22.26 167 TRP B C 1
ATOM 2782 O O . TRP B 1 169 ? 26.403 51.019 17.385 1.00 23.97 167 TRP B O 1
ATOM 2793 N N . VAL B 1 170 ? 24.251 50.608 17.921 1.00 21.41 168 VAL B N 1
ATOM 2794 C CA . VAL B 1 170 ? 24.704 49.784 19.074 1.00 24.06 168 VAL B CA 1
ATOM 2795 C C . VAL B 1 170 ? 25.502 48.595 18.657 1.00 23.97 168 VAL B C 1
ATOM 2796 O O . VAL B 1 170 ? 26.436 48.165 19.388 1.00 27.45 168 VAL B O 1
ATOM 2811 N N . ASN B 1 172 ? 27.497 48.376 16.315 1.00 24.23 170 ASN B N 1
ATOM 2812 C CA . ASN B 1 172 ? 28.730 48.968 15.869 1.00 25.23 170 ASN B CA 1
ATOM 2813 C C . ASN B 1 172 ? 29.460 49.641 17.011 1.00 26.57 170 ASN B C 1
ATOM 2814 O O . ASN B 1 172 ? 30.236 50.587 16.776 1.00 26.99 170 ASN B O 1
ATOM 2819 N N . ASP B 1 173 ? 29.200 49.216 18.246 1.00 24.74 171 ASP B N 1
ATOM 2820 C CA . ASP B 1 173 ? 29.822 49.798 19.443 1.00 25.74 171 ASP B CA 1
ATOM 2821 C C . ASP B 1 173 ? 29.546 51.236 19.647 1.00 26.85 171 ASP B C 1
ATOM 2822 O O . ASP B 1 173 ? 30.300 52.004 20.307 1.00 27.36 171 ASP B O 1
ATOM 2827 N N . GLN B 1 174 ? 28.514 51.821 19.008 1.00 21.98 172 GLN B N 1
ATOM 2828 C CA . GLN B 1 174 ? 28.156 53.217 19.203 1.00 22.86 172 GLN B CA 1
ATOM 2829 C C . GLN B 1 174 ? 29.335 54.175 18.858 1.00 23.90 172 GLN B C 1
ATOM 2830 O O . GLN B 1 174 ? 29.356 55.297 19.400 1.00 24.28 172 GLN B O 1
ATOM 2836 N N . LYS B 1 175 ? 30.091 53.775 17.902 1.00 23.94 173 LYS B N 1
ATOM 2837 C CA . LYS B 1 175 ? 31.316 54.452 17.465 1.00 28.58 173 LYS B CA 1
ATOM 2838 C C . LYS B 1 175 ? 31.131 55.645 16.584 1.00 28.85 173 LYS B C 1
ATOM 2839 O O . LYS B 1 175 ? 32.108 56.438 16.428 1.00 33.80 173 LYS B O 1
ATOM 2845 N N . TYR B 1 176 ? 30.041 55.762 15.855 1.00 25.46 174 TYR B N 1
ATOM 2846 C CA . TYR B 1 176 ? 29.786 56.963 15.035 1.00 24.82 174 TYR B CA 1
ATOM 2847 C C . TYR B 1 176 ? 28.805 57.889 15.746 1.00 25.12 174 TYR B C 1
ATOM 2848 O O . TYR B 1 176 ? 28.204 57.469 16.733 1.00 25.76 174 TYR B O 1
ATOM 2857 N N . ASP B 1 177 ? 28.705 59.134 15.308 1.00 26.20 175 ASP B N 1
ATOM 2858 C CA . ASP B 1 177 ? 27.873 60.153 15.935 1.00 27.18 175 ASP B CA 1
ATOM 2859 C C . ASP B 1 177 ? 26.387 59.970 15.576 1.00 26.33 175 ASP B C 1
ATOM 2860 O O . ASP B 1 177 ? 25.930 60.371 14.501 1.00 25.09 175 ASP B O 1
ATOM 2865 N N . LEU B 1 178 ? 25.654 59.368 16.499 1.00 24.67 176 LEU B N 1
ATOM 2866 C CA . LEU B 1 178 ? 24.221 59.088 16.203 1.00 23.74 176 LEU B CA 1
ATOM 2867 C C . LEU B 1 178 ? 23.405 60.341 16.084 1.00 24.31 176 LEU B C 1
ATOM 2868 O O . LEU B 1 178 ? 22.635 60.525 15.129 1.00 23.31 176 LEU B O 1
ATOM 2873 N N . VAL B 1 179 ? 23.610 61.320 16.968 1.00 24.90 177 VAL B N 1
ATOM 2874 C CA . VAL B 1 179 ? 22.869 62.551 17.004 1.00 24.62 177 VAL B CA 1
ATOM 2875 C C . VAL B 1 179 ? 23.044 63.343 15.722 1.00 26.01 177 VAL B C 1
ATOM 2876 O O . VAL B 1 179 ? 22.058 63.915 15.237 1.00 26.89 177 VAL B O 1
ATOM 2880 N N . ALA B 1 180 ? 24.215 63.221 15.108 1.00 24.90 178 ALA B N 1
ATOM 2881 C CA . ALA B 1 180 ? 24.455 63.890 13.835 1.00 26.57 178 ALA B CA 1
ATOM 2882 C C . ALA B 1 180 ? 23.534 63.343 12.727 1.00 27.72 178 ALA B C 1
ATOM 2883 O O . ALA B 1 180 ? 23.270 64.107 11.793 1.00 30.25 178 ALA B O 1
ATOM 2885 N N . LEU B 1 181 ? 23.004 62.139 12.857 1.00 24.53 179 LEU B N 1
ATOM 2886 C CA . LEU B 1 181 ? 22.122 61.566 11.843 1.00 23.90 179 LEU B CA 1
ATOM 2887 C C . LEU B 1 181 ? 20.673 61.982 11.973 1.00 23.00 179 LEU B C 1
ATOM 2888 O O . LEU B 1 181 ? 19.865 61.578 11.060 1.00 22.39 179 LEU B O 1
ATOM 2893 N N . SER B 1 182 ? 20.266 62.605 13.047 1.00 22.08 180 SER B N 1
ATOM 2894 C CA . SER B 1 182 ? 18.821 62.886 13.289 1.00 22.91 180 SER B CA 1
ATOM 2895 C C . SER B 1 182 ? 18.131 63.571 12.145 1.00 23.45 180 SER B C 1
ATOM 2896 O O . SER B 1 182 ? 17.073 63.126 11.633 1.00 21.33 180 SER B O 1
ATOM 2899 N N . ASN B 1 183 ? 18.699 64.630 11.552 1.00 21.41 181 ASN B N 1
ATOM 2900 C CA . ASN B 1 183 ? 18.072 65.330 10.447 1.00 21.21 181 ASN B CA 1
ATOM 2901 C C . ASN B 1 183 ? 17.952 64.445 9.215 1.00 21.35 181 ASN B C 1
ATOM 2902 O O . ASN B 1 183 ? 16.948 64.505 8.492 1.00 20.78 181 ASN B O 1
ATOM 2907 N N . SER B 1 184 ? 18.996 63.713 8.886 1.00 18.94 182 SER B N 1
ATOM 2908 C CA . SER B 1 184 ? 18.922 62.797 7.715 1.00 19.00 182 SER B CA 1
ATOM 2909 C C . SER B 1 184 ? 17.790 61.782 7.893 1.00 18.20 182 SER B C 1
ATOM 2910 O O . SER B 1 184 ? 17.084 61.456 6.924 1.00 19.47 182 SER B O 1
ATOM 2913 N N . VAL B 1 185 ? 17.741 61.143 9.062 1.00 20.10 183 VAL B N 1
ATOM 2914 C CA . VAL B 1 185 ? 16.646 60.171 9.390 1.00 17.79 183 VAL B CA 1
ATOM 2915 C C . VAL B 1 185 ? 15.332 60.901 9.216 1.00 18.01 183 VAL B C 1
ATOM 2916 O O . VAL B 1 185 ? 14.407 60.393 8.516 1.00 18.68 183 VAL B O 1
ATOM 2920 N N . LEU B 1 186 ? 15.174 62.090 9.773 1.00 17.57 184 LEU B N 1
ATOM 2921 C CA . LEU B 1 186 ? 13.919 62.869 9.575 1.00 19.41 184 LEU B CA 1
ATOM 2922 C C . LEU B 1 186 ? 13.562 63.035 8.106 1.00 18.44 184 LEU B C 1
ATOM 2923 O O . LEU B 1 186 ? 12.438 62.755 7.672 1.00 17.88 184 LEU B O 1
ATOM 2928 N N . GLU B 1 187 ? 14.501 63.578 7.297 1.00 18.01 185 GLU B N 1
ATOM 2929 C CA . GLU B 1 187 ? 14.206 63.777 5.864 1.00 19.00 185 GLU B CA 1
ATOM 2930 C C . GLU B 1 187 ? 13.886 62.492 5.154 1.00 18.62 185 GLU B C 1
ATOM 2931 O O . GLU B 1 187 ? 13.044 62.504 4.217 1.00 19.34 185 GLU B O 1
ATOM 2937 N N . LEU B 1 188 ? 14.434 61.344 5.507 1.00 16.91 186 LEU B N 1
ATOM 2938 C CA . LEU B 1 188 ? 14.061 60.079 4.823 1.00 18.74 186 LEU B CA 1
ATOM 2939 C C . LEU B 1 188 ? 12.589 59.737 5.132 1.00 16.23 186 LEU B C 1
ATOM 2940 O O . LEU B 1 188 ? 11.840 59.299 4.269 1.00 17.62 186 LEU B O 1
ATOM 2945 N N . LEU B 1 189 ? 12.212 59.956 6.385 1.00 17.26 187 LEU B N 1
ATOM 2946 C CA . LEU B 1 189 ? 10.801 59.657 6.751 1.00 17.99 187 LEU B CA 1
ATOM 2947 C C . LEU B 1 189 ? 9.872 60.640 6.099 1.00 18.76 187 LEU B C 1
ATOM 2948 O O . LEU B 1 189 ? 8.772 60.200 5.730 1.00 19.79 187 LEU B O 1
ATOM 2953 N N . VAL B 1 190 ? 10.237 61.905 6.033 1.00 17.17 188 VAL B N 1
ATOM 2954 C CA . VAL B 1 190 ? 9.319 62.935 5.496 1.00 19.00 188 VAL B CA 1
ATOM 2955 C C . VAL B 1 190 ? 9.168 62.814 3.998 1.00 19.08 188 VAL B C 1
ATOM 2956 O O . VAL B 1 190 ? 8.061 62.971 3.431 1.00 19.49 188 VAL B O 1
ATOM 2960 N N . SER B 1 191 ? 10.272 62.548 3.283 1.00 19.41 189 SER B N 1
ATOM 2961 C CA . SER B 1 191 ? 10.280 62.517 1.833 1.00 22.09 189 SER B CA 1
ATOM 2962 C C . SER B 1 191 ? 10.515 61.183 1.151 1.00 19.64 189 SER B C 1
ATOM 2963 O O . SER B 1 191 ? 10.201 61.111 -0.078 1.00 22.70 189 SER B O 1
ATOM 2966 N N . GLY B 1 192 ? 10.834 60.135 1.858 1.00 19.71 190 GLY B N 1
ATOM 2967 C CA . GLY B 1 192 ? 11.023 58.792 1.323 1.00 18.34 190 GLY B CA 1
ATOM 2968 C C . GLY B 1 192 ? 12.194 58.716 0.322 1.00 17.87 190 GLY B C 1
ATOM 2969 O O . GLY B 1 192 ? 13.039 59.604 0.365 1.00 21.71 190 GLY B O 1
ATOM 2970 N N . ILE B 1 193 ? 12.313 57.593 -0.331 1.00 19.36 191 ILE B N 1
ATOM 2971 C CA . ILE B 1 193 ? 13.480 57.354 -1.206 1.00 21.03 191 ILE B CA 1
ATOM 2972 C C . ILE B 1 193 ? 13.335 57.778 -2.625 1.00 22.85 191 ILE B C 1
ATOM 2973 O O . ILE B 1 193 ? 14.363 57.910 -3.355 1.00 24.33 191 ILE B O 1
ATOM 2978 N N . HIS B 1 194 ? 12.136 58.023 -3.153 1.00 21.74 192 HIS B N 1
ATOM 2979 C CA . HIS B 1 194 ? 12.019 58.435 -4.533 1.00 26.79 192 HIS B CA 1
ATOM 2980 C C . HIS B 1 194 ? 12.612 59.800 -4.817 1.00 29.98 192 HIS B C 1
ATOM 2981 O O . HIS B 1 194 ? 12.715 60.674 -3.968 1.00 30.16 192 HIS B O 1
ATOM 2993 N N . ASN B 1 195 ? 13.078 59.985 -6.064 1.00 32.65 193 ASN B N 1
ATOM 2994 C CA . ASN B 1 195 ? 13.581 61.328 -6.407 1.00 36.78 193 ASN B CA 1
ATOM 2995 C C . ASN B 1 195 ? 12.411 62.166 -6.974 1.00 38.54 193 ASN B C 1
ATOM 2996 O O . ASN B 1 195 ? 12.326 63.342 -6.570 1.00 41.02 193 ASN B O 1
#

Sequence (367 aa):
PKYQIIDAAVEVIAENGYHQSQVSKIAKQAGVADGTIYLYFKNKEDILISLFKEKGQFIEREEDIKEKATAKEKLALVISKHFSLLAGDHNLAIVTQLELRQSNLELRQKINEILKGYLNILDGILTEGIQSGEIKEGLDVRLARQIFGTIDETVTTWVNDQKYDLVALSNSVLELLVSGIHNKPKYQIIDAAVEVIAENGYHQSQVSKIAKQAGVADGTIYLYFKNKEDILISLFKEKGQFIEREEDIKEKATAKEKLALVISKHFSLLAGDHNLAIVTQLELRQSNLELRQKINEILKGYLNILDGILTEGIQSGEIKEGLDVRLARQIFGTIDETVTTWVNDQKYDLVALSNSVLELLVSGIHN

Nearest PDB structures (foldseek):
  3vpr-assembly2_C  TM=8.502E-01  e=1.081E-05  Thermus thermophilus HB8
  6ayh-assembly1_A-2  TM=7.575E-01  e=5.305E-05  Salmonella enterica
  6ho0-assembly1_A-2  TM=7.744E-01  e=2.074E-04  Mycobacterium tuberculosis H37Rv
  3lsj-assembly1_A  TM=7.707E-01  e=1.604E-03  Pseudomonas aeruginosa
  6rxb-assembly2_C  TM=6.516E-01  e=2.768E-03  Acinetobacter baumannii AYE

B-factor: mean 29.35, std 9.54, range [12.22, 70.44]

CATH classification: 1.10.10.60 (+1 more: 1.10.357.10)

Radius of gyration: 21.48 Å; Cα contacts (8 Å, |Δi|>4): 427; chains: 2; bounding box: 37×64×65 Å

Organism: Bacillus subtilis (strain 168) (NCBI:txid224308)

InterPro domains:
  IPR001647 DNA-binding HTH domain, TetR-type [PF00440] (11-55)
  IPR001647 DNA-binding HTH domain, TetR-type [PR00455] (11-24)
  IPR001647 DNA-binding HTH domain, TetR-type [PR00455] (32-55)
  IPR001647 DNA-binding HTH domain, TetR-type [PS50977] (5-65)
  IPR009057 Homedomain-like superfamily [SSF46689] (6-72)
  IPR013570 Transcription regulator YsiA, C-terminal [PF08359] (58-190)
  IPR036271 Tetracyclin repressor-like, C-terminal domain superfamily [SSF48498] (78-193)
  IPR050624 Nucleoid occlusion factor SlmA/HTH-type transcriptional regulator [PTHR43479] (3-189)

Foldseek 3Di:
DLLCLLVLQLVQCLVPPLVPRFLCSSCVSSVHHSVSVVVPAPTSLRSLLVSLLVVVVLLVVVVPPVVDDALLRSLLCVLLSVQCVCLVPVSVLSCVLPRLPDPPPVSVVSNVVSCVSVLVVQLVSQVVNVVVVNDDPPDDSVVLSVSVVLSSVLSNVCVCVVPDDSSVCSVVSSVCSRPNDDDD/DLLCLLVLCLVQCLPPHLVPRDLCSSCVSSVHHSVVVVVNAVDSLSSLLVNLVVLVVLLVVLPVLVPPDALLRSLLCSLLVVLVSCLVDLSNLRSCQVVQADPDDVSNVSSVVSCVSVLVSQLVSQVVNCVVVNHDPPDPSVVLSVLVVLSSVLSVVCNCVVPDRSSVCSVVSSCCSSPNDDD

Secondary structure (DSSP, 8-state):
----HHHHHHHHHHHH-GGG--HHHHHHHHTS-HHHHHHH-SSHHHHHHHHHHH--HHHH--TTTTT--SHHHHHHHHHHHHHHHHHT-HHHHHIIIIIT---SHHHHHHHHHHHHHHHHHHHHHHHHHHHTT-B-TT--HHHHH--HHHHHHHHHHH--TT-S-GGGGHHHHHHHHHH-SB--/----HHHHHHHHHHHH-TTT--HHHHHHHHT--HHHHHHH-SSHHHHHHHHHHH--HHHH---GGGG--SHHHHHHHHHHHHHHHHHT-HHHHHHHHHTSS-SSHHHHHHHHHHHHHHHHHHHHHHHHHHHHTSB-TT--HHHHH--HHHHHHHHHHH--TT-S-TGGGHHHHHHHHHH-SB-

Solvent-accessible surface area: 16470 Å² total